Protein 4R9N (pdb70)

Sequence (241 aa):
NATVDLEQQKLEEEKFGLEEAIVVATHDSEEEEALNFLAKEAAYTLSKRIAKVKTLGISWWGKKTIRKFANEFPFIPHKDLTIIPLIGGGDLHSNQICCYDLKKKKCHSKYYLYAPALVEEDTEKTDLSKNKYISSEEVLEEGKTVDAIVGVSSPYNHSTEEIGYINSEDIEEELRRYKDVVGDINSSRFFTADGKEAKTEEINTHVIGLSLEELLKNNIPTVVALANGLQQKKEALVAALNAGLIDVIIVITDRRAEYIL

CATH classification: 3.40.50.1360

Organism: Listeria monocytogenes serovar 1/2a (strain ATCC BAA-679 / EGD-e) (NCBI:txid169963)

InterPro domains:
  IPR001387 Cro/C1-type, helix-turn-helix domain [PS50943] (20-39)
  IPR007324 Sugar-binding domain, putative [PF04198] (61-311)
  IPR037171 NagB/RpiA transferase-like [SSF100950] (59-312)
  IPR051054 Bacterial SorC Transcriptional Regulators [PTHR34294] (4-314)

B-factor: mean 31.53, std 12.02, range [13.4, 84.77]

Nearest PDB structures (foldseek):
  4r9n-assembly1_A  TM=1.003E+00  e=1.027E-46  Listeria monocytogenes EGD-e
  3efb-assembly1_D  TM=9.089E-01  e=3.881E-22  Shigella flexneri 2a str. 2457T
  2gnp-assembly1_A  TM=9.185E-01  e=3.602E-19  Streptococcus pneumoniae TIGR4
  4oqp-assembly1_A  TM=9.066E-01  e=1.848E-18  Bacillus subtilis subsp. subtilis str. 168
  3nze-assembly3_A-2  TM=9.013E-01  e=8.944E-18  Paenarthrobacter aurescens TC1

Foldseek 3Di:
DVQVVLFVVVCVVLVFPTEAAAEDDDDLVVQLLVLLLVCLVVVVVVQLPFQEEEEFFDDSLLSNLVNHALDDNARHEYAYQFADNRGSQVSSVSNCRSPYHYAHQPDHFFDLPLVLVVSCPDVSNVVRQVSNLAGLYEKEKAAPDDDPVCVVVPDDPVNVVQLVVQQWGIDISQFTDHLQQAGTPDSRNSGGRGDHLVSLLPNNAYEYEYTDLSCLSRVLSNSNNNSHRYYRYYVVSVNND

Radius of gyration: 17.08 Å; Cα contacts (8 Å, |Δi|>4): 503; chains: 1; bounding box: 30×39×50 Å

Solvent-accessible surface area: 11674 Å² total

Secondary structure (DSSP, 8-state):
-HHHHHHHHHHHHHT-SEEEEE-----HHHHHHHHHHHHHHHHHHHHTT-SEEEE--SHHHHHHHHH------TT-EEEESB----SHHHHHHHHHH---EE----S-SB------HHHHHSHHHHHHHHHHHT---EEE-B-SSSS---TTSSS-HHHHHHHHHTTEEEEETTEEEETTSPBPSSHHHHTB-B--HHHHHTSS--EEE---GGGHHHHHHHHHTT--SEEEEE---TTT-

Structure (mmCIF, N/CA/C/O backbone):
data_4R9N
#
_entry.id   4R9N
#
_cell.length_a   52.818
_cell.length_b   52.818
_cell.length_c   172.283
_cell.angle_alpha   90.000
_cell.angle_beta   90.000
_cell.angle_gamma   90.000
#
_symmetry.space_group_name_H-M   'P 43 21 2'
#
loop_
_entity.id
_entity.type
_entity.pdbx_description
1 polymer 'Lmo0547 protein'
2 water water
#
loop_
_atom_site.group_PDB
_atom_site.id
_atom_site.type_symbol
_atom_site.label_atom_id
_atom_site.label_alt_id
_atom_site.label_comp_id
_atom_site.label_asym_id
_atom_site.label_entity_id
_atom_site.label_seq_id
_atom_site.pdbx_PDB_ins_code
_atom_site.Cartn_x
_atom_site.Cartn_y
_atom_site.Cartn_z
_atom_site.occupancy
_atom_site.B_iso_or_equiv
_atom_site.auth_seq_id
_atom_site.auth_comp_id
_atom_site.auth_asym_id
_atom_site.auth_atom_id
_atom_site.pdbx_PDB_model_num
ATOM 1 N N . ASN A 1 2 ? -3.466 37.658 36.045 1.00 59.66 59 ASN A N 1
ATOM 2 C CA . ASN A 1 2 ? -2.250 37.521 35.190 1.00 59.44 59 ASN A CA 1
ATOM 3 C C . ASN A 1 2 ? -2.358 38.457 34.023 1.00 60.31 59 ASN A C 1
ATOM 4 O O . ASN A 1 2 ? -3.407 38.494 33.368 1.00 59.33 59 ASN A O 1
ATOM 9 N N . ALA A 1 3 ? -1.275 39.165 33.715 1.00 57.54 60 ALA A N 1
ATOM 10 C CA . ALA A 1 3 ? -1.140 39.724 32.384 1.00 58.33 60 ALA A CA 1
ATOM 11 C C . ALA A 1 3 ? -1.295 38.562 31.385 1.00 53.71 60 ALA A C 1
ATOM 12 O O . ALA A 1 3 ? -1.970 38.721 30.391 1.00 52.64 60 ALA A O 1
ATOM 14 N N . THR A 1 4 ? -0.731 37.388 31.668 1.00 49.63 61 THR A N 1
ATOM 15 C CA . THR A 1 4 ? -0.844 36.237 30.740 1.00 49.36 61 THR A CA 1
ATOM 16 C C . THR A 1 4 ? -2.270 35.758 30.442 1.00 43.64 61 THR A C 1
ATOM 17 O O . THR A 1 4 ? -2.648 35.534 29.275 1.00 38.16 61 THR A O 1
ATOM 21 N N . VAL A 1 5 ? -3.036 35.543 31.493 1.00 39.26 62 VAL A N 1
ATOM 22 C CA . VAL A 1 5 ? -4.424 35.155 31.342 1.00 42.80 62 VAL A CA 1
ATOM 23 C C . VAL A 1 5 ? -5.168 36.289 30.651 1.00 44.16 62 VAL A C 1
ATOM 24 O O . VAL A 1 5 ? -6.050 36.046 29.833 1.00 42.61 62 VAL A O 1
ATOM 28 N N . ASP A 1 6 ? -4.783 37.523 30.974 1.00 44.61 63 ASP A N 1
ATOM 29 C CA . ASP A 1 6 ? -5.331 38.696 30.324 1.00 46.07 63 ASP A CA 1
ATOM 30 C C . ASP A 1 6 ? -5.123 38.609 28.849 1.00 40.45 63 ASP A C 1
ATOM 31 O O . ASP A 1 6 ? -6.068 38.868 28.120 1.00 37.70 63 ASP A O 1
ATOM 36 N N . LEU A 1 7 ? -3.883 38.352 28.404 1.00 34.14 64 LEU A N 1
ATOM 37 C CA . LEU A 1 7 ? -3.634 38.286 26.976 1.00 34.17 64 LEU A CA 1
ATOM 38 C C . LEU A 1 7 ? -4.404 37.137 26.323 1.00 29.27 64 LEU A C 1
ATOM 39 O O . LEU A 1 7 ? -4.882 37.302 25.199 1.00 30.99 64 LEU A O 1
ATOM 44 N N . GLU A 1 8 ? -4.484 35.992 26.992 1.00 27.90 65 GLU A N 1
ATOM 45 C CA . GLU A 1 8 ? -5.183 34.820 26.449 1.00 27.58 65 GLU A CA 1
ATOM 46 C C . GLU A 1 8 ? -6.664 35.139 26.180 1.00 26.75 65 GLU A C 1
ATOM 47 O O . GLU A 1 8 ? -7.148 34.939 25.091 1.00 25.02 65 GLU A O 1
ATOM 53 N N . GLN A 1 9 ? -7.348 35.692 27.165 1.00 29.47 66 GLN A N 1
ATOM 54 C CA A GLN A 1 9 ? -8.730 36.198 27.026 0.50 30.34 66 GLN A CA 1
ATOM 55 C CA B GLN A 1 9 ? -8.737 36.059 26.945 0.50 31.20 66 GLN A CA 1
ATOM 56 C C . GLN A 1 9 ? -8.904 37.120 25.878 1.00 30.33 66 GLN A C 1
ATOM 57 O O . GLN A 1 9 ? -9.834 37.032 25.102 1.00 31.45 66 GLN A O 1
ATOM 68 N N . LYS A 1 10 ? -8.007 38.090 25.793 1.00 30.99 67 LYS A N 1
ATOM 69 C CA . LYS A 1 10 ? -8.102 39.091 24.752 1.00 32.47 67 LYS A CA 1
ATOM 70 C C . LYS A 1 10 ? -7.986 38.469 23.379 1.00 29.34 67 LYS A C 1
ATOM 71 O O . LYS A 1 10 ? -8.701 38.820 22.492 1.00 28.16 67 LYS A O 1
ATOM 77 N N . LEU A 1 11 ? -7.053 37.542 23.218 1.00 27.34 68 LEU A N 1
ATOM 78 C CA . LEU A 1 11 ? -6.871 36.838 21.951 1.00 25.64 68 LEU A CA 1
ATOM 79 C C . LEU A 1 11 ? -8.068 35.958 21.590 1.00 24.93 68 LEU A C 1
ATOM 80 O O . LEU A 1 11 ? -8.466 35.888 20.426 1.00 26.90 68 LEU A O 1
ATOM 85 N N . GLU A 1 12 ? -8.648 35.298 22.577 1.00 25.04 69 GLU A N 1
ATOM 86 C CA . GLU A 1 12 ? -9.793 34.446 22.321 1.00 26.82 69 GLU A CA 1
ATOM 87 C C . GLU A 1 12 ? -10.982 35.265 21.820 1.00 28.85 69 GLU A C 1
ATOM 88 O O . GLU A 1 12 ? -11.663 34.868 20.854 1.00 30.91 69 GLU A O 1
ATOM 94 N N . GLU A 1 13 ? -11.185 36.423 22.428 1.00 31.82 70 GLU A N 1
ATOM 95 C CA A GLU A 1 13 ? -12.274 37.326 22.066 0.60 32.99 70 GLU A CA 1
ATOM 96 C CA B GLU A 1 13 ? -12.312 37.245 22.021 0.40 32.62 70 GLU A CA 1
ATOM 97 C C . GLU A 1 13 ? -12.023 37.922 20.685 1.00 32.61 70 GLU A C 1
ATOM 98 O O . GLU A 1 13 ? -12.901 37.979 19.846 1.00 33.71 70 GLU A O 1
ATOM 109 N N . LYS A 1 14 ? -10.800 38.400 20.452 1.00 30.71 71 LYS A N 1
ATOM 110 C CA . LYS A 1 14 ? -10.490 38.993 19.185 1.00 30.78 71 LYS A CA 1
ATOM 111 C C . LYS A 1 14 ? -10.724 38.025 18.019 1.00 31.12 71 LYS A C 1
ATOM 112 O O . LYS A 1 14 ? -11.427 38.342 17.050 1.00 30.67 71 LYS A O 1
ATOM 118 N N . PHE A 1 15 ? -10.111 36.857 18.091 1.00 29.35 72 PHE A N 1
ATOM 119 C CA . PHE A 1 15 ? -10.123 35.943 16.944 1.00 30.84 72 PHE A CA 1
ATOM 120 C C . PHE A 1 15 ? -11.188 34.857 17.018 1.00 32.80 72 PHE A C 1
ATOM 121 O O . PHE A 1 15 ? -11.304 34.071 16.104 1.00 35.13 72 PHE A O 1
ATOM 129 N N . GLY A 1 16 ? -11.961 34.790 18.088 1.00 34.12 73 GLY A N 1
ATOM 130 C CA . GLY A 1 16 ? -12.936 33.705 18.229 1.00 35.58 73 GLY A CA 1
ATOM 131 C C . GLY A 1 16 ? -12.272 32.335 18.391 1.00 39.13 73 GLY A C 1
ATOM 132 O O . GLY A 1 16 ? -12.749 31.344 17.817 1.00 41.06 73 GLY A O 1
ATOM 133 N N . LEU A 1 17 ? -11.168 32.258 19.154 1.00 32.79 74 LEU A N 1
ATOM 134 C CA . LEU A 1 17 ? -10.539 30.981 19.441 1.00 29.08 74 LEU A CA 1
ATOM 135 C C . LEU A 1 17 ? -11.194 30.160 20.536 1.00 29.29 74 LEU A C 1
ATOM 136 O O . LEU A 1 17 ? -11.768 30.662 21.505 1.00 27.55 74 LEU A O 1
ATOM 141 N N . GLU A 1 18 ? -11.025 28.859 20.421 1.00 27.20 75 GLU A N 1
ATOM 142 C CA . GLU A 1 18 ? -11.335 27.940 21.500 1.00 28.82 75 GLU A CA 1
ATOM 143 C C . GLU A 1 18 ? -10.379 28.190 22.687 1.00 27.92 75 GLU A C 1
ATOM 144 O O . GLU A 1 18 ? -10.801 28.231 23.886 1.00 27.45 75 GLU A O 1
ATOM 150 N N . GLU A 1 19 ? -9.100 28.357 22.396 1.00 25.17 76 GLU A N 1
ATOM 151 C CA . GLU A 1 19 ? -8.112 28.609 23.421 1.00 24.72 76 GLU A CA 1
ATOM 152 C C . GLU A 1 19 ? -6.864 29.290 22.900 1.00 23.92 76 GLU A C 1
ATOM 153 O O . GLU A 1 19 ? -6.406 29.015 21.788 1.00 23.30 76 GLU A O 1
ATOM 159 N N . ALA A 1 20 ? -6.287 30.159 23.707 1.00 22.43 77 ALA A N 1
ATOM 160 C CA . ALA A 1 20 ? -4.982 30.751 23.435 1.00 23.22 77 ALA A CA 1
ATOM 161 C C . ALA A 1 20 ? -4.058 30.436 24.596 1.00 25.24 77 ALA A C 1
ATOM 162 O O . ALA A 1 20 ? -4.426 30.656 25.761 1.00 29.20 77 ALA A O 1
ATOM 164 N N . ILE A 1 21 ? -2.899 29.853 24.301 1.00 21.80 78 ILE A N 1
ATOM 165 C CA . ILE A 1 21 ? -1.903 29.592 25.298 1.00 25.19 78 ILE A CA 1
ATOM 166 C C . ILE A 1 21 ? -0.725 30.549 25.089 1.00 26.05 78 ILE A C 1
ATOM 167 O O . ILE A 1 21 ? -0.111 30.556 23.998 1.00 24.81 78 ILE A O 1
ATOM 172 N N . VAL A 1 22 ? -0.511 31.448 26.033 1.00 25.95 79 VAL A N 1
ATOM 173 C CA . VAL A 1 22 ? 0.462 32.492 25.845 1.00 27.21 79 VAL A CA 1
ATOM 174 C C . VAL A 1 22 ? 1.583 32.229 26.804 1.00 30.15 79 VAL A C 1
ATOM 175 O O . VAL A 1 22 ? 1.369 32.085 28.017 1.00 30.80 79 VAL A O 1
ATOM 179 N N . VAL A 1 23 ? 2.791 32.280 26.275 1.00 28.98 80 VAL A N 1
ATOM 180 C CA . VAL A 1 23 ? 3.973 31.874 26.999 1.00 30.76 80 VAL A CA 1
ATOM 181 C C . VAL A 1 23 ? 4.754 33.119 27.367 1.00 32.77 80 VAL A C 1
ATOM 182 O O . VAL A 1 23 ? 5.033 33.926 26.512 1.00 30.71 80 VAL A O 1
ATOM 186 N N . ALA A 1 24 ? 5.101 33.274 28.638 1.00 33.93 81 ALA A N 1
ATOM 187 C CA . ALA A 1 24 ? 5.796 34.457 29.105 1.00 39.91 81 ALA A CA 1
ATOM 188 C C . ALA A 1 24 ? 7.263 34.345 28.811 1.00 41.42 81 ALA A C 1
ATOM 189 O O . ALA A 1 24 ? 7.903 33.429 29.259 1.00 44.46 81 ALA A O 1
ATOM 191 N N . THR A 1 25 ? 7.788 35.280 28.040 1.00 42.26 82 THR A N 1
ATOM 192 C CA . THR A 1 25 ? 9.193 35.307 27.747 1.00 43.46 82 THR A CA 1
ATOM 193 C C . THR A 1 25 ? 9.790 36.316 28.715 1.00 49.91 82 THR A C 1
ATOM 194 O O . THR A 1 25 ? 9.223 37.395 28.945 1.00 51.44 82 THR A O 1
ATOM 198 N N . HIS A 1 26 ? 10.905 35.979 29.328 1.00 50.55 83 HIS A N 1
ATOM 199 C CA . HIS A 1 26 ? 11.500 36.946 30.225 1.00 53.97 83 HIS A CA 1
ATOM 200 C C . HIS A 1 26 ? 12.366 37.799 29.303 1.00 51.34 83 HIS A C 1
ATOM 201 O O . HIS A 1 26 ? 11.890 38.793 28.734 1.00 54.68 83 HIS A O 1
ATOM 208 N N . ASP A 1 27 ? 13.599 37.396 29.081 1.00 48.64 84 ASP A N 1
ATOM 209 C CA . ASP A 1 27 ? 14.540 38.270 28.381 1.00 48.32 84 ASP A CA 1
ATOM 210 C C . ASP A 1 27 ? 15.189 37.320 27.431 1.00 43.37 84 ASP A C 1
ATOM 211 O O . ASP A 1 27 ? 16.295 36.870 27.674 1.00 47.60 84 ASP A O 1
ATOM 224 N N . SER A 1 29 ? 15.899 36.186 23.180 1.00 40.06 86 SER A N 1
ATOM 225 C CA . SER A 1 29 ? 15.894 36.464 21.746 1.00 42.55 86 SER A CA 1
ATOM 226 C C . SER A 1 29 ? 14.749 35.713 21.041 1.00 43.91 86 SER A C 1
ATOM 227 O O . SER A 1 29 ? 14.106 34.834 21.627 1.00 38.57 86 SER A O 1
ATOM 230 N N . GLU A 1 30 ? 14.493 36.032 19.782 1.00 46.35 87 GLU A N 1
ATOM 231 C CA . GLU A 1 30 ? 13.458 35.303 19.055 1.00 50.06 87 GLU A CA 1
ATOM 232 C C . GLU A 1 30 ? 13.751 33.790 19.069 1.00 48.65 87 GLU A C 1
ATOM 233 O O . GLU A 1 30 ? 12.839 33.001 19.281 1.00 43.13 87 GLU A O 1
ATOM 239 N N . GLU A 1 31 ? 15.018 33.419 18.857 1.00 49.40 88 GLU A N 1
ATOM 240 C CA A GLU A 1 31 ? 15.478 32.023 18.799 0.60 49.16 88 GLU A CA 1
ATOM 241 C CA B GLU A 1 31 ? 15.388 32.000 18.778 0.40 47.69 88 GLU A CA 1
ATOM 242 C C . GLU A 1 31 ? 15.329 31.337 20.156 1.00 44.98 88 GLU A C 1
ATOM 243 O O . GLU A 1 31 ? 14.934 30.181 20.270 1.00 40.39 88 GLU A O 1
ATOM 254 N N . GLU A 1 32 ? 15.688 32.044 21.209 1.00 39.54 89 GLU A N 1
ATOM 255 C CA . GLU A 1 32 ? 15.537 31.462 22.571 1.00 37.79 89 GLU A CA 1
ATOM 256 C C . GLU A 1 32 ? 14.010 31.299 22.968 1.00 32.81 89 GLU A C 1
ATOM 257 O O . GLU A 1 32 ? 13.594 30.317 23.614 1.00 29.68 89 GLU A O 1
ATOM 263 N N . ALA A 1 33 ? 13.217 32.275 22.567 1.00 31.28 90 ALA A N 1
ATOM 264 C CA . ALA A 1 33 ? 11.774 32.226 22.762 1.00 31.09 90 ALA A CA 1
ATOM 265 C C . ALA A 1 33 ? 11.156 31.017 22.016 1.00 31.19 90 ALA A C 1
ATOM 266 O O . ALA A 1 33 ? 10.280 30.327 22.551 1.00 26.16 90 ALA A O 1
ATOM 268 N N . LEU A 1 34 ? 11.604 30.770 20.778 1.00 28.83 91 LEU A N 1
ATOM 269 C CA . LEU A 1 34 ? 11.107 29.610 20.010 1.00 28.26 91 LEU A CA 1
ATOM 270 C C . LEU A 1 34 ? 11.333 28.294 20.720 1.00 25.76 91 LEU A C 1
ATOM 271 O O . LEU A 1 34 ? 10.397 27.467 20.741 1.00 25.16 91 LEU A O 1
ATOM 276 N N . ASN A 1 35 ? 12.517 28.063 21.297 1.00 25.15 92 ASN A N 1
ATOM 277 C CA . ASN A 1 35 ? 12.756 26.839 22.062 1.00 26.65 92 ASN A CA 1
ATOM 278 C C . ASN A 1 35 ? 11.873 26.698 23.332 1.00 26.50 92 ASN A C 1
ATOM 279 O O . ASN A 1 35 ? 11.384 25.625 23.654 1.00 24.88 92 ASN A O 1
ATOM 284 N N . PHE A 1 36 ? 11.687 27.813 24.026 1.00 25.74 93 PHE A N 1
ATOM 285 C CA . PHE A 1 36 ? 10.868 27.852 25.186 1.00 24.73 93 PHE A CA 1
ATOM 286 C C . PHE A 1 36 ? 9.393 27.614 24.794 1.00 21.11 93 PHE A C 1
ATOM 287 O O . PHE A 1 36 ? 8.696 26.833 25.470 1.00 20.82 93 PHE A O 1
ATOM 295 N N . LEU A 1 37 ? 8.944 28.249 23.711 1.00 20.92 94 LEU A N 1
ATOM 296 C CA . LEU A 1 37 ? 7.572 28.014 23.161 1.00 21.34 94 LEU A CA 1
ATOM 297 C C . LEU A 1 37 ? 7.370 26.546 22.850 1.00 20.39 94 LEU A C 1
ATOM 298 O O . LEU A 1 37 ? 6.341 25.977 23.224 1.00 18.33 94 LEU A O 1
ATOM 303 N N . ALA A 1 38 ? 8.364 25.910 22.232 1.00 18.10 95 ALA A N 1
ATOM 304 C CA . ALA A 1 38 ? 8.263 24.473 21.954 1.00 19.08 95 ALA A CA 1
ATOM 305 C C . ALA A 1 38 ? 8.121 23.619 23.193 1.00 18.35 95 ALA A C 1
ATOM 306 O O . ALA A 1 38 ? 7.310 22.654 23.224 1.00 17.21 95 ALA A O 1
ATOM 308 N N . LYS A 1 39 ? 8.917 23.914 24.172 1.00 19.09 96 LYS A N 1
ATOM 309 C CA . LYS A 1 39 ? 8.917 23.190 25.415 1.00 20.14 96 LYS A CA 1
ATOM 310 C C . LYS A 1 39 ? 7.589 23.315 26.141 1.00 20.37 96 LYS A C 1
ATOM 311 O O . LYS A 1 39 ? 6.984 22.314 26.628 1.00 17.11 96 LYS A O 1
ATOM 317 N N . GLU A 1 40 ? 7.082 24.539 26.175 1.00 19.65 97 GLU A N 1
ATOM 318 C CA . GLU A 1 40 ? 5.790 24.762 26.856 1.00 20.37 97 GLU A CA 1
ATOM 319 C C . GLU A 1 40 ? 4.606 24.250 26.068 1.00 19.76 97 GLU A C 1
ATOM 320 O O . GLU A 1 40 ? 3.621 23.751 26.701 1.00 18.09 97 GLU A O 1
ATOM 326 N N . ALA A 1 41 ? 4.714 24.278 24.734 1.00 16.58 98 ALA A N 1
ATOM 327 C CA . ALA A 1 41 ? 3.710 23.680 23.904 1.00 17.22 98 ALA A CA 1
ATOM 328 C C . ALA A 1 41 ? 3.651 22.201 24.110 1.00 16.61 98 ALA A C 1
ATOM 329 O O . ALA A 1 41 ? 2.539 21.646 24.194 1.00 16.60 98 ALA A O 1
ATOM 331 N N . ALA A 1 42 ? 4.812 21.554 24.191 1.00 15.29 99 ALA A N 1
ATOM 332 C CA . ALA A 1 42 ? 4.809 20.133 24.411 1.00 16.63 99 ALA A CA 1
ATOM 333 C C . ALA A 1 42 ? 4.112 19.791 25.738 1.00 17.15 99 ALA A C 1
ATOM 334 O O . ALA A 1 42 ? 3.321 18.835 25.818 1.00 18.33 99 ALA A O 1
ATOM 336 N N . TYR A 1 43 ? 4.420 20.549 26.762 1.00 17.35 100 TYR A N 1
ATOM 337 C CA . TYR A 1 43 ? 3.885 20.291 28.098 1.00 18.61 100 TYR A CA 1
ATOM 338 C C . TYR A 1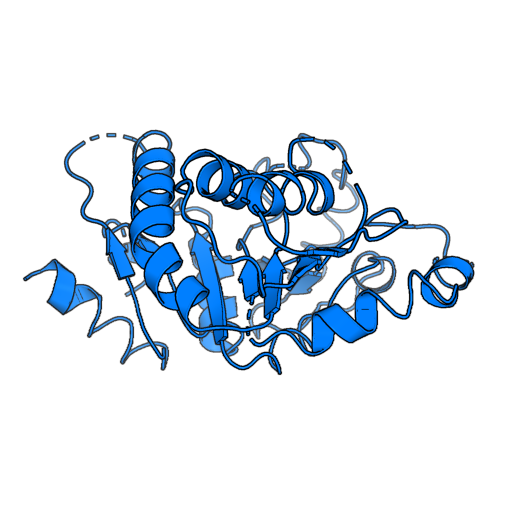 43 ? 2.389 20.455 28.101 1.00 18.85 100 TYR A C 1
ATOM 339 O O . TYR A 1 43 ? 1.662 19.533 28.510 1.00 20.29 100 TYR A O 1
ATOM 348 N N . THR A 1 44 ? 1.898 21.579 27.611 1.00 18.95 101 THR A N 1
ATOM 349 C CA . THR A 1 44 ? 0.498 21.839 27.647 1.00 20.75 101 THR A CA 1
ATOM 350 C C . THR A 1 44 ? -0.314 21.012 26.682 1.00 19.16 101 THR A C 1
ATOM 351 O O . THR A 1 44 ? -1.394 20.476 27.052 1.00 19.83 101 THR A O 1
ATOM 355 N N . LEU A 1 45 ? 0.197 20.838 25.458 1.00 17.78 102 LEU A N 1
ATOM 356 C CA . LEU A 1 45 ? -0.536 20.073 24.479 1.00 18.64 102 LEU A CA 1
ATOM 357 C C . LEU A 1 45 ? -0.549 18.567 24.725 1.00 19.07 102 LEU A C 1
ATOM 358 O O . LEU A 1 45 ? -1.521 17.923 24.320 1.00 17.39 102 LEU A O 1
ATOM 363 N N . SER A 1 46 ? 0.437 18.037 25.457 1.00 18.59 103 SER A N 1
ATOM 364 C CA . SER A 1 46 ? 0.437 16.600 25.809 1.00 19.00 103 SER A CA 1
ATOM 365 C C . SER A 1 46 ? -0.849 16.280 26.553 1.00 21.01 103 SER A C 1
ATOM 366 O O . SER A 1 46 ? -1.457 15.221 26.358 1.00 20.65 103 SER A O 1
ATOM 369 N N . LYS A 1 47 ? -1.336 17.229 27.331 1.00 20.39 104 LYS A N 1
ATOM 370 C CA . LYS A 1 47 ? -2.585 17.026 28.092 1.00 23.36 104 LYS A CA 1
ATOM 371 C C . LYS A 1 47 ? -3.875 16.916 27.238 1.00 24.39 104 LYS A C 1
ATOM 372 O O . LYS A 1 47 ? -4.753 16.139 27.524 1.00 25.47 104 LYS A O 1
ATOM 378 N N . ARG A 1 48 ? -3.941 17.684 26.171 1.00 21.14 105 ARG A N 1
ATOM 379 C CA . ARG A 1 48 ? -5.002 17.641 25.225 1.00 23.43 105 ARG A CA 1
ATOM 380 C C . ARG A 1 48 ? -4.906 16.372 24.382 1.00 21.63 105 ARG A C 1
ATOM 381 O O . ARG A 1 48 ? -5.937 15.663 24.095 1.00 20.26 105 ARG A O 1
ATOM 389 N N . ILE A 1 49 ? -3.687 16.084 23.940 1.00 17.76 106 ILE A N 1
ATOM 390 C CA . ILE A 1 49 ? -3.468 14.907 23.072 1.00 18.34 106 ILE A CA 1
ATOM 391 C C . ILE A 1 49 ? -3.854 13.620 23.797 1.00 19.33 106 ILE A C 1
ATOM 392 O O . ILE A 1 49 ? -4.320 12.644 23.130 1.00 20.62 106 ILE A O 1
ATOM 397 N N . ALA A 1 50 ? -3.632 13.588 25.124 1.00 18.94 107 ALA A N 1
ATOM 398 C CA . ALA A 1 50 ? -4.054 12.409 25.950 1.00 21.12 107 ALA A CA 1
ATOM 399 C C . ALA A 1 50 ? -5.489 12.046 25.744 1.00 21.24 107 ALA A C 1
ATOM 400 O O . ALA A 1 50 ? -5.855 10.884 25.903 1.00 23.52 107 ALA A O 1
ATOM 402 N N . LYS A 1 51 ? -6.301 13.026 25.444 1.00 21.41 108 LYS A N 1
ATOM 403 C CA . LYS A 1 51 ? -7.735 12.835 25.266 1.00 24.27 108 LYS A CA 1
ATOM 404 C C . LYS A 1 51 ? -8.226 12.428 23.872 1.00 24.78 108 LYS A C 1
ATOM 405 O O . LYS A 1 51 ? -9.436 12.142 23.717 1.00 25.07 108 LYS A O 1
ATOM 411 N N . VAL A 1 52 ? -7.390 12.468 22.828 1.00 20.09 109 VAL A N 1
ATOM 412 C CA . VAL A 1 52 ? -7.929 12.250 21.452 1.00 19.39 109 VAL A CA 1
ATOM 413 C C . VAL A 1 52 ? -7.517 10.868 20.971 1.00 20.04 109 VAL A C 1
ATOM 414 O O . VAL A 1 52 ? -6.640 10.264 21.559 1.00 18.32 109 VAL A O 1
ATOM 418 N N . LYS A 1 53 ? -8.185 10.386 19.936 1.00 21.21 110 LYS A N 1
ATOM 419 C CA . LYS A 1 53 ? -7.923 9.056 19.355 1.00 23.82 110 LYS A CA 1
ATOM 420 C C . LYS A 1 53 ? -6.960 9.145 18.169 1.00 20.99 110 LYS A C 1
ATOM 421 O O . LYS A 1 53 ? -6.259 8.163 17.865 1.00 20.43 110 LYS A O 1
ATOM 427 N N . THR A 1 54 ? -6.992 10.295 17.484 1.00 19.71 111 THR A N 1
ATOM 428 C CA . THR A 1 54 ? -6.247 10.503 16.278 1.00 20.16 111 THR A CA 1
ATOM 429 C C . THR A 1 54 ? -5.670 11.937 16.239 1.00 18.23 111 THR A C 1
ATOM 430 O O . THR A 1 54 ? -6.363 12.946 16.603 1.00 19.76 111 THR A O 1
ATOM 434 N N . LEU A 1 55 ? -4.432 12.034 15.782 1.00 16.70 112 LEU A N 1
ATOM 435 C CA . LEU A 1 55 ? -3.683 13.299 15.815 1.00 14.97 112 LEU A CA 1
ATOM 436 C C . LEU A 1 55 ? -2.954 13.452 14.441 1.00 16.47 112 LEU A C 1
ATOM 437 O O . LEU A 1 55 ? -2.217 12.551 14.042 1.00 15.72 112 LEU A O 1
ATOM 442 N N . GLY A 1 56 ? -3.230 14.540 13.749 1.00 16.07 113 GLY A N 1
ATOM 443 C CA . GLY A 1 56 ? -2.556 14.892 12.486 1.00 14.86 113 GLY A CA 1
ATOM 444 C C . GLY A 1 56 ? -1.430 15.895 12.780 1.00 15.26 113 GLY A C 1
ATOM 445 O O . GLY A 1 56 ? -1.583 16.805 13.622 1.00 13.94 113 GLY A O 1
ATOM 446 N N . ILE A 1 57 ? -0.297 15.704 12.133 1.00 13.98 114 ILE A N 1
ATOM 447 C CA . ILE A 1 57 ? 0.877 16.528 12.305 1.00 15.09 114 ILE A CA 1
ATOM 448 C C . ILE A 1 57 ? 1.325 17.037 10.933 1.00 14.91 114 ILE A C 1
ATOM 449 O O . ILE A 1 57 ? 1.378 16.281 9.955 1.00 13.40 114 ILE A O 1
ATOM 454 N N . SER A 1 58 ? 1.678 18.313 10.885 1.00 14.94 115 SER A N 1
ATOM 455 C CA . SER A 1 58 ? 2.299 18.877 9.711 1.00 16.07 115 SER A CA 1
ATOM 456 C C . SER A 1 58 ? 3.820 18.718 9.735 1.00 17.65 115 SER A C 1
ATOM 457 O O . SER A 1 58 ? 4.340 17.682 10.147 1.00 20.71 115 SER A O 1
ATOM 460 N N . TRP A 1 59 ? 4.551 19.729 9.276 1.00 18.01 116 TRP A N 1
ATOM 461 C CA A TRP A 1 59 ? 5.986 19.672 9.183 0.50 18.64 116 TRP A CA 1
ATOM 462 C CA B TRP A 1 59 ? 5.997 19.682 9.250 0.50 18.81 116 TRP A CA 1
ATOM 463 C C . TRP A 1 59 ? 6.646 20.990 9.617 1.00 20.01 116 TRP A C 1
ATOM 464 O O . TRP A 1 59 ? 5.972 21.990 9.901 1.00 18.61 116 TRP A O 1
ATOM 485 N N . GLY A 1 60 ? 7.959 21.003 9.628 1.00 19.20 117 GLY A N 1
ATOM 486 C CA . GLY A 1 60 ? 8.693 22.262 9.794 1.00 20.10 117 GLY A CA 1
ATOM 487 C C . GLY A 1 60 ? 9.503 22.392 11.038 1.00 20.67 117 GLY A C 1
ATOM 488 O O . GLY A 1 60 ? 9.444 21.573 11.915 1.00 20.36 117 GLY A O 1
ATOM 489 N N . LYS A 1 61 ? 10.282 23.472 11.113 1.00 22.04 118 LYS A N 1
ATOM 490 C CA A LYS A 1 61 ? 11.174 23.642 12.223 0.60 22.40 118 LYS A CA 1
ATOM 491 C CA B LYS A 1 61 ? 11.172 23.697 12.201 0.40 22.04 118 LYS A CA 1
ATOM 492 C C . LYS A 1 61 ? 10.472 23.759 13.554 1.00 20.53 118 LYS A C 1
ATOM 493 O O . LYS A 1 61 ? 10.965 23.222 14.533 1.00 21.22 118 LYS A O 1
ATOM 504 N N . THR A 1 62 ? 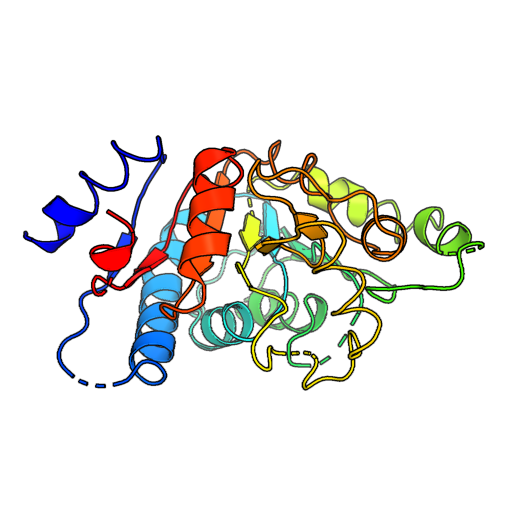9.367 24.497 13.621 1.00 19.16 119 THR A N 1
ATOM 505 C CA . THR A 1 62 ? 8.691 24.683 14.874 1.00 19.74 119 THR A CA 1
ATOM 506 C C . THR A 1 62 ? 8.063 23.363 15.423 1.00 17.56 119 THR A C 1
ATOM 507 O O . THR A 1 62 ? 8.197 22.979 16.604 1.00 17.50 119 THR A O 1
ATOM 511 N N . ILE A 1 63 ? 7.407 22.653 14.555 1.00 17.34 120 ILE A N 1
ATOM 512 C CA . ILE A 1 63 ? 6.881 21.326 14.923 1.00 18.23 120 ILE A CA 1
ATOM 513 C C . ILE A 1 63 ? 8.014 20.318 15.270 1.00 16.04 120 ILE A C 1
ATOM 514 O O . ILE A 1 63 ? 7.834 19.498 16.152 1.00 16.72 120 ILE A O 1
ATOM 519 N N . ARG A 1 64 ? 9.137 20.373 14.548 1.00 17.41 121 ARG A N 1
ATOM 520 C CA . ARG A 1 64 ? 10.296 19.530 14.900 1.00 18.50 121 ARG A CA 1
ATOM 521 C C . ARG A 1 64 ? 10.751 19.789 16.364 1.00 18.54 121 ARG A C 1
ATOM 522 O O . ARG A 1 64 ? 10.951 18.865 17.151 1.00 17.54 121 ARG A O 1
ATOM 530 N N . LYS A 1 65 ? 10.873 21.066 16.739 1.00 19.99 122 LYS A N 1
ATOM 531 C CA . LYS A 1 65 ? 11.187 21.414 18.101 1.00 20.22 122 LYS A CA 1
ATOM 532 C C . LYS A 1 65 ? 10.148 20.893 19.120 1.00 17.55 122 LYS A C 1
ATOM 533 O O . LYS A 1 65 ? 10.485 20.348 20.174 1.00 17.14 122 LYS A O 1
ATOM 539 N N . PHE A 1 66 ? 8.884 21.103 18.817 1.00 16.19 123 PHE A N 1
ATOM 540 C CA . PHE A 1 66 ? 7.778 20.548 19.624 1.00 16.81 123 PHE A CA 1
ATOM 541 C C . PHE A 1 66 ? 7.974 19.077 19.840 1.00 15.68 123 PHE A C 1
ATOM 542 O O . PHE A 1 66 ? 7.881 18.560 20.954 1.00 16.39 123 PHE A O 1
ATOM 550 N N . ALA A 1 67 ? 8.203 18.368 18.757 1.00 14.89 124 ALA A N 1
ATOM 551 C CA . ALA A 1 67 ? 8.410 16.910 18.872 1.00 15.93 124 ALA A CA 1
ATOM 552 C C . ALA A 1 67 ? 9.635 16.514 19.697 1.00 17.38 124 ALA A C 1
ATOM 553 O O . ALA A 1 67 ? 9.594 15.572 20.443 1.00 19.25 124 ALA A O 1
ATOM 555 N N . ASN A 1 68 ? 10.724 17.262 19.609 1.00 18.54 125 ASN A N 1
ATOM 556 C CA . ASN A 1 68 ? 11.901 16.958 20.356 1.00 21.79 125 ASN A CA 1
ATOM 557 C C . ASN A 1 68 ? 11.601 17.140 21.841 1.00 21.66 125 ASN A C 1
ATOM 558 O O . ASN A 1 68 ? 12.168 16.399 22.670 1.00 20.53 125 ASN A O 1
ATOM 563 N N . GLU A 1 69 ? 10.769 18.155 22.160 1.00 19.53 126 GLU A N 1
ATOM 564 C CA . GLU A 1 69 ? 10.468 18.470 23.564 1.00 19.77 126 GLU A CA 1
ATOM 565 C C . GLU A 1 69 ? 9.370 17.578 24.160 1.00 19.15 126 GLU A C 1
ATOM 566 O O . GLU A 1 69 ? 9.110 17.597 25.381 1.00 19.47 126 GLU A O 1
ATOM 572 N N . PHE A 1 70 ? 8.683 16.828 23.319 1.00 17.97 127 PHE A N 1
ATOM 573 C CA . PHE A 1 70 ? 7.533 16.058 23.731 1.00 17.35 127 PHE A CA 1
ATOM 574 C C . PHE A 1 70 ? 7.895 14.975 24.749 1.00 20.23 127 PHE A C 1
ATOM 575 O O . PHE A 1 70 ? 8.976 14.336 24.651 1.00 20.66 127 PHE A O 1
ATOM 583 N N . PRO A 1 71 ? 7.029 14.769 25.753 1.00 22.51 128 PRO A N 1
ATOM 584 C CA . PRO A 1 71 ? 7.377 13.840 26.832 1.00 24.48 128 PRO A CA 1
ATOM 585 C C . PRO A 1 71 ? 7.184 12.382 26.439 1.00 25.95 128 PRO A C 1
ATOM 586 O O . PRO A 1 71 ? 6.596 12.062 25.375 1.00 24.87 128 PRO A O 1
ATOM 590 N N . PHE A 1 72 ? 7.690 11.473 27.281 1.00 23.36 129 PHE A N 1
ATOM 591 C CA . PHE A 1 72 ? 7.567 10.043 26.997 1.00 26.87 129 PHE A CA 1
ATOM 592 C C . PHE A 1 72 ? 6.414 9.393 27.730 1.00 31.52 129 PHE A C 1
ATOM 593 O O . PHE A 1 72 ? 6.583 8.457 28.473 1.00 41.04 129 PHE A O 1
ATOM 601 N N . ILE A 1 73 ? 5.225 9.857 27.499 1.00 30.60 130 ILE A N 1
ATOM 602 C CA . ILE A 1 73 ? 4.063 9.347 28.169 1.00 31.14 130 ILE A CA 1
ATOM 603 C C . ILE A 1 73 ? 3.326 8.412 27.248 1.00 29.90 130 ILE A C 1
ATOM 604 O O . ILE A 1 73 ? 2.899 8.802 26.154 1.00 29.99 130 ILE A O 1
ATOM 609 N N . PRO A 1 74 ? 3.093 7.182 27.701 1.00 30.17 131 PRO A N 1
ATOM 610 C CA . PRO A 1 74 ? 2.443 6.279 26.761 1.00 30.32 131 PRO A CA 1
ATOM 611 C C . PRO A 1 74 ? 1.000 6.690 26.456 1.00 30.11 131 PRO A C 1
ATOM 612 O O . PRO A 1 74 ? 0.293 7.221 27.343 1.00 26.20 131 PRO A O 1
ATOM 616 N N . HIS A 1 75 ? 0.582 6.472 25.208 1.00 26.98 132 HIS A N 1
ATOM 617 C CA . HIS A 1 75 ? -0.820 6.622 24.757 1.00 26.35 132 HIS A CA 1
ATOM 618 C C . HIS A 1 75 ? -1.003 5.603 23.665 1.00 29.24 132 HIS A C 1
ATOM 619 O O . HIS A 1 75 ? -1.092 5.916 22.462 1.00 24.15 132 HIS A O 1
ATOM 626 N N . LYS A 1 76 ? -0.999 4.345 24.062 1.00 28.34 133 LYS A N 1
ATOM 627 C CA . LYS A 1 76 ? -0.851 3.275 23.053 1.00 32.18 133 LYS A CA 1
ATOM 628 C C . LYS A 1 76 ? -1.988 3.176 22.028 1.00 29.69 133 LYS A C 1
ATOM 629 O O . LYS A 1 76 ? -1.755 2.731 20.887 1.00 28.97 133 LYS A O 1
ATOM 635 N N . ASP A 1 77 ? -3.189 3.649 22.370 1.00 27.93 134 ASP A N 1
ATOM 636 C CA . ASP A 1 77 ? -4.295 3.637 21.424 1.00 28.81 134 ASP A CA 1
ATOM 637 C C . ASP A 1 77 ? -4.337 4.804 20.397 1.00 25.28 134 ASP A C 1
ATOM 638 O O . ASP A 1 77 ? -5.169 4.816 19.544 1.00 26.42 134 ASP A O 1
ATOM 643 N N . LEU A 1 78 ? -3.448 5.782 20.497 1.00 22.93 135 LEU A N 1
ATOM 644 C CA . LEU A 1 78 ? -3.451 6.900 19.583 1.00 22.13 135 LEU A CA 1
ATOM 645 C C . LEU A 1 78 ? -3.019 6.464 18.195 1.00 21.24 135 LEU A C 1
ATOM 646 O O . LEU A 1 78 ? -2.180 5.581 18.091 1.00 23.17 135 LEU A O 1
ATOM 651 N N . THR A 1 79 ? -3.564 7.052 17.138 1.00 20.78 136 THR A N 1
ATOM 652 C CA . THR A 1 79 ? -2.952 6.961 15.804 1.00 20.38 136 THR A CA 1
ATOM 653 C C . THR A 1 79 ? -2.540 8.344 15.332 1.00 19.63 136 THR A C 1
ATOM 654 O O . THR A 1 79 ? -3.355 9.254 15.344 1.00 17.82 136 THR A O 1
ATOM 658 N N . ILE A 1 80 ? -1.265 8.485 14.967 1.00 17.50 137 ILE A N 1
ATOM 659 C CA . ILE A 1 80 ? -0.678 9.749 14.447 1.00 17.39 137 ILE A CA 1
ATOM 660 C C . ILE A 1 80 ? -0.541 9.654 12.929 1.00 17.67 137 ILE A C 1
ATOM 661 O O . ILE A 1 80 ? -0.018 8.634 12.412 1.00 18.20 137 ILE A O 1
ATOM 666 N N . ILE A 1 81 ? -1.007 10.691 12.243 1.00 16.79 138 ILE A N 1
ATOM 667 C CA . ILE A 1 81 ? -1.103 10.729 10.788 1.00 18.20 138 ILE A CA 1
ATOM 668 C C . ILE A 1 81 ? -0.375 11.978 10.256 1.00 15.86 138 ILE A C 1
ATOM 669 O O . ILE A 1 81 ? -0.700 13.110 10.641 1.00 14.85 138 ILE A O 1
ATOM 674 N N . PRO A 1 82 ? 0.548 11.790 9.299 1.00 15.50 139 PRO A N 1
ATOM 675 C CA . PRO A 1 82 ? 1.204 12.961 8.675 1.00 15.50 139 PRO A CA 1
ATOM 676 C C . PRO A 1 82 ? 0.221 13.611 7.713 1.00 15.19 139 PRO A C 1
ATOM 677 O O . PRO A 1 82 ? -0.570 12.885 7.028 1.00 14.21 139 PRO A O 1
ATOM 681 N N . LEU A 1 83 ? 0.195 14.935 7.707 1.00 14.84 140 LEU A N 1
ATOM 682 C CA . LEU A 1 83 ? -0.775 15.659 6.917 1.00 15.79 140 LEU A CA 1
ATOM 683 C C . LEU A 1 83 ? -0.153 16.136 5.576 1.00 16.59 140 LEU A C 1
ATOM 684 O O . LEU A 1 83 ? -0.822 16.839 4.818 1.00 16.12 140 LEU A O 1
ATOM 689 N N . ILE A 1 84 ? 1.124 15.805 5.341 1.00 17.24 141 ILE A N 1
ATOM 690 C CA . ILE A 1 84 ? 1.821 16.288 4.130 1.00 16.58 141 ILE A CA 1
ATOM 691 C C . ILE A 1 84 ? 2.897 15.254 3.824 1.00 18.41 141 ILE A C 1
ATOM 692 O O . ILE A 1 84 ? 3.417 14.645 4.739 1.00 15.32 141 ILE A O 1
ATOM 697 N N . GLY A 1 85 ? 3.182 15.014 2.553 1.00 18.04 142 GLY A N 1
ATOM 698 C CA . GLY A 1 85 ? 4.211 14.038 2.162 1.00 21.89 142 GLY A CA 1
ATOM 699 C C . GLY A 1 85 ? 5.648 14.549 2.395 1.00 24.53 142 GLY A C 1
ATOM 700 O O . GLY A 1 85 ? 5.838 15.614 2.868 1.00 22.09 142 GLY A O 1
ATOM 701 N N A GLY A 1 86 ? 6.610 13.751 1.925 0.50 27.66 143 GLY A N 1
ATOM 702 N N B GLY A 1 86 ? 6.660 13.759 2.087 0.50 29.01 143 GLY A N 1
ATOM 703 C CA A GLY A 1 86 ? 8.043 14.116 1.836 0.50 27.66 143 GLY A CA 1
ATOM 704 C CA B GLY A 1 86 ? 8.051 14.163 2.374 0.50 30.76 143 GLY A CA 1
ATOM 705 C C A GLY A 1 86 ? 8.881 13.073 2.570 0.50 28.79 143 GLY A C 1
ATOM 706 C C B GLY A 1 86 ? 8.634 15.356 1.616 0.50 31.45 143 GLY A C 1
ATOM 707 O O A GLY A 1 86 ? 8.478 12.674 3.675 0.50 26.03 143 GLY A O 1
ATOM 708 O O B GLY A 1 86 ? 8.514 15.465 0.384 0.50 31.98 143 GLY A O 1
ATOM 709 N N . ASP A 1 93 ? 14.098 14.883 8.424 1.00 43.30 150 ASP A N 1
ATOM 710 C CA . ASP A 1 93 ? 14.410 15.546 9.697 1.00 44.68 150 ASP A CA 1
ATOM 711 C C . ASP A 1 93 ? 13.202 16.437 10.151 1.00 35.79 150 ASP A C 1
ATOM 712 O O . ASP A 1 93 ? 12.541 16.177 11.178 1.00 35.44 150 ASP A O 1
ATOM 717 N N . LEU A 1 94 ? 12.930 17.431 9.327 1.00 27.72 151 LEU A N 1
ATOM 718 C CA . LEU A 1 94 ? 11.759 18.327 9.397 1.00 30.25 151 LEU A CA 1
ATOM 719 C C . LEU A 1 94 ? 10.466 17.762 8.750 1.00 27.85 151 LEU A C 1
ATOM 720 O O . LEU A 1 94 ? 9.408 18.410 8.852 1.00 25.30 151 LEU A O 1
ATOM 725 N N . HIS A 1 95 ? 10.580 16.638 8.043 1.00 26.33 152 HIS A N 1
ATOM 726 C CA . HIS A 1 95 ? 9.471 15.979 7.335 1.00 30.49 152 HIS A CA 1
ATOM 727 C C . HIS A 1 95 ? 8.495 15.367 8.251 1.00 24.83 152 HIS A C 1
ATOM 728 O O . HIS A 1 95 ? 8.887 14.793 9.285 1.00 24.05 152 HIS A O 1
ATOM 735 N N . SER A 1 96 ? 7.244 15.541 7.893 1.00 23.80 153 SER A N 1
ATOM 736 C CA . SER A 1 96 ? 6.098 15.071 8.661 1.00 21.34 153 SER A CA 1
ATOM 737 C C . SER A 1 96 ? 6.274 13.588 9.041 1.00 20.04 153 SER A C 1
ATOM 738 O O . SER A 1 96 ? 6.054 13.225 10.170 1.00 17.15 153 SER A O 1
ATOM 741 N N . ASN A 1 97 ? 6.715 12.752 8.109 1.00 22.60 154 ASN A N 1
ATOM 742 C CA . ASN A 1 97 ? 6.838 11.315 8.407 1.00 23.65 154 ASN A CA 1
ATOM 743 C C . ASN A 1 97 ? 7.765 10.974 9.548 1.00 23.48 154 ASN A C 1
ATOM 744 O O . ASN A 1 97 ? 7.429 10.129 10.380 1.00 23.77 154 ASN A O 1
ATOM 749 N N . GLN A 1 98 ? 8.937 11.596 9.571 1.00 22.50 155 GLN A N 1
ATOM 750 C CA . GLN A 1 98 ? 9.915 11.391 10.600 1.00 24.63 155 GLN A CA 1
ATOM 751 C C . GLN A 1 98 ? 9.437 11.991 11.937 1.00 21.86 155 GLN A C 1
ATOM 752 O O . GLN A 1 98 ? 9.646 11.375 12.991 1.00 19.67 155 GLN A O 1
ATOM 758 N N . ILE A 1 99 ? 8.798 13.178 11.890 1.00 18.30 156 ILE A N 1
ATOM 759 C CA . ILE A 1 99 ? 8.218 13.751 13.097 1.00 18.56 156 ILE A CA 1
ATOM 760 C C . ILE A 1 99 ? 7.152 12.808 13.740 1.00 18.57 156 ILE A C 1
ATOM 761 O O . ILE A 1 99 ? 7.116 12.560 14.957 1.00 17.33 156 ILE A O 1
ATOM 766 N N . CYS A 1 100 ? 6.265 12.311 12.880 1.00 18.47 157 CYS A N 1
ATOM 767 C CA A CYS A 1 100 ? 5.208 11.408 13.309 0.70 17.29 157 CYS A CA 1
ATOM 768 C CA B CYS A 1 100 ? 5.213 11.412 13.265 0.30 19.82 157 CYS A CA 1
ATOM 769 C C . CYS A 1 100 ? 5.789 10.148 13.923 1.00 18.90 157 CYS A C 1
ATOM 770 O O . CYS A 1 100 ? 5.268 9.652 14.943 1.00 19.12 157 CYS A O 1
ATOM 775 N N . TYR A 1 101 ? 6.811 9.594 13.300 1.00 20.09 158 TYR A N 1
ATOM 776 C CA . TYR A 1 101 ? 7.455 8.403 13.820 1.00 22.51 158 TYR A CA 1
ATOM 777 C C . TYR A 1 101 ? 8.074 8.691 15.207 1.00 21.40 158 TYR A C 1
ATOM 778 O O . TYR A 1 101 ? 7.917 7.904 16.139 1.00 20.33 158 TYR A O 1
ATOM 787 N N . ASP A 1 102 ? 8.798 9.802 15.336 1.00 21.23 159 ASP A N 1
ATOM 788 C CA . ASP A 1 102 ? 9.402 10.139 16.595 1.00 22.88 159 ASP A CA 1
ATOM 789 C C . ASP A 1 102 ? 8.350 10.313 17.713 1.00 21.92 159 ASP A C 1
ATOM 790 O O . ASP A 1 102 ? 8.614 9.902 18.889 1.00 21.58 159 ASP A O 1
ATOM 795 N N . LEU A 1 103 ? 7.218 10.973 17.418 1.00 19.60 160 LEU A N 1
ATOM 796 C CA . LEU A 1 103 ? 6.119 11.057 18.385 1.00 20.42 160 LEU A CA 1
ATOM 797 C C . LEU A 1 103 ? 5.539 9.660 18.698 1.00 20.93 160 LEU A C 1
ATOM 798 O O . LEU A 1 103 ? 5.246 9.351 19.868 1.00 21.49 160 LEU A O 1
ATOM 803 N N . LYS A 1 104 ? 5.485 8.790 17.703 1.00 20.53 161 LYS A N 1
ATOM 804 C CA . LYS A 1 104 ? 4.930 7.443 17.904 1.00 22.69 161 LYS A CA 1
ATOM 805 C C . LYS A 1 104 ? 5.809 6.661 18.870 1.00 24.08 161 LYS A C 1
ATOM 806 O O . LYS A 1 104 ? 5.313 5.876 19.711 1.00 23.43 161 LYS A O 1
ATOM 812 N N . LYS A 1 105 ? 7.125 6.810 18.705 1.00 23.81 162 LYS A N 1
ATOM 813 C CA . LYS A 1 105 ? 8.085 6.132 19.612 1.00 26.53 162 LYS A CA 1
ATOM 814 C C . LYS A 1 105 ? 7.937 6.631 21.070 1.00 25.08 162 LYS A C 1
ATOM 815 O O . LYS A 1 105 ? 8.012 5.816 22.040 1.00 24.57 162 LYS A O 1
ATOM 821 N N . LYS A 1 106 ? 7.733 7.947 21.234 1.00 21.36 163 LYS A N 1
ATOM 822 C CA . LYS A 1 106 ? 7.505 8.538 22.579 1.00 22.26 163 LYS A CA 1
ATOM 823 C C . LYS A 1 106 ? 6.199 8.059 23.246 1.00 25.60 163 LYS A C 1
ATOM 824 O O . LYS A 1 106 ? 6.167 7.901 24.483 1.00 26.45 163 LYS A O 1
ATOM 838 N N . LYS A 1 108 ? 4.437 5.242 22.324 1.00 24.52 165 LYS A N 1
ATOM 839 C CA . LYS A 1 108 ? 4.287 3.820 21.995 1.00 28.61 165 LYS A CA 1
ATOM 840 C C . LYS A 1 108 ? 2.970 3.502 21.319 1.00 27.74 165 LYS A C 1
ATOM 841 O O . LYS A 1 108 ? 2.275 2.546 21.670 1.00 26.20 165 LYS A O 1
ATOM 847 N N . CYS A 1 109 ? 2.625 4.304 20.318 1.00 26.10 166 CYS A N 1
ATOM 848 C CA . CYS A 1 109 ? 1.272 4.275 19.710 1.00 24.55 166 CYS A CA 1
ATOM 849 C C . CYS A 1 109 ? 1.310 3.839 18.240 1.00 25.55 166 CYS A C 1
ATOM 850 O O . CYS A 1 109 ? 2.287 3.222 17.809 1.00 25.62 166 CYS A O 1
ATOM 853 N N . HIS A 1 110 ? 0.248 4.066 17.493 1.00 24.54 167 HIS A N 1
ATOM 854 C CA . HIS A 1 110 ? 0.210 3.726 16.066 1.00 25.89 167 HIS A CA 1
ATOM 855 C C . HIS A 1 110 ? 0.546 4.983 15.227 1.00 23.58 167 HIS A C 1
ATOM 856 O O . HIS A 1 110 ? 0.385 6.133 15.676 1.00 20.83 167 HIS A O 1
ATOM 863 N N . SER A 1 111 ? 1.006 4.761 14.009 1.00 24.24 168 SER A N 1
ATOM 864 C CA . SER A 1 111 ? 1.246 5.897 13.054 1.00 23.63 168 SER A CA 1
ATOM 865 C C . SER A 1 111 ? 1.101 5.391 11.664 1.00 23.98 168 SER A C 1
ATOM 866 O O . SER A 1 111 ? 1.192 4.146 11.436 1.00 25.77 168 SER A O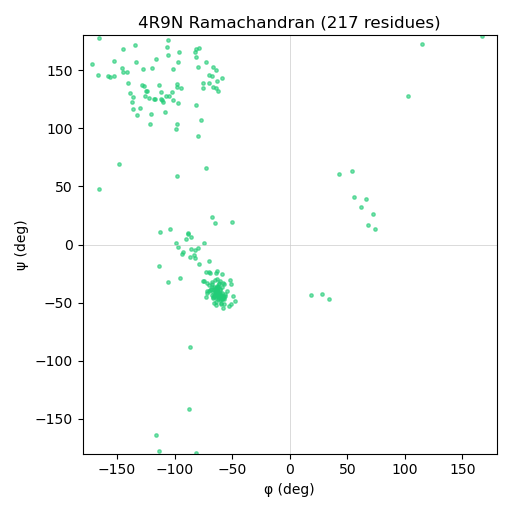 1
ATOM 869 N N . LYS A 1 112 ? 0.829 6.296 10.740 1.00 22.07 169 LYS A N 1
ATOM 870 C CA . LYS A 1 112 ? 0.787 5.969 9.348 1.00 22.84 169 LYS A CA 1
ATOM 871 C C . LYS A 1 112 ? 1.896 6.740 8.665 1.00 22.73 169 LYS A C 1
ATOM 872 O O . LYS A 1 112 ? 2.414 7.682 9.193 1.00 19.11 169 LYS A O 1
ATOM 878 N N . TYR A 1 113 ? 2.301 6.284 7.491 1.00 22.87 170 TYR A N 1
ATOM 879 C CA A TYR A 1 113 ? 3.385 6.911 6.701 0.60 24.63 170 TYR A CA 1
ATOM 880 C CA B TYR A 1 113 ? 3.350 6.979 6.724 0.40 24.54 170 TYR A CA 1
ATOM 881 C C . TYR A 1 113 ? 2.742 7.395 5.417 1.00 25.33 170 TYR A C 1
ATOM 882 O O . TYR A 1 113 ? 1.925 6.673 4.847 1.00 24.33 170 TYR A O 1
ATOM 899 N N . LEU A 1 114 ? 3.115 8.562 4.946 1.00 24.45 171 LEU A N 1
ATOM 900 C CA . LEU A 1 114 ? 2.585 9.063 3.706 1.00 28.04 171 LEU A CA 1
ATOM 901 C C . LEU A 1 114 ? 3.658 8.739 2.678 1.00 33.09 171 LEU A C 1
ATOM 902 O O . LEU A 1 114 ? 4.625 9.384 2.609 1.00 29.11 171 LEU A O 1
ATOM 907 N N . TYR A 1 115 ? 3.447 7.654 1.936 1.00 40.67 172 TYR A N 1
ATOM 908 C CA . TYR A 1 115 ? 4.395 7.154 0.949 1.00 43.58 172 TYR A CA 1
ATOM 909 C C . TYR A 1 115 ? 4.463 8.057 -0.350 1.00 40.87 172 TYR A C 1
ATOM 910 O O . TYR A 1 115 ? 4.046 7.583 -1.449 1.00 40.75 172 TYR A O 1
ATOM 919 N N . ALA A 1 116 ? 4.938 9.326 -0.248 1.00 32.81 173 ALA A N 1
ATOM 920 C CA . ALA A 1 116 ? 4.868 10.280 -1.404 1.00 31.00 173 ALA A CA 1
ATOM 921 C C . ALA A 1 116 ? 5.627 11.557 -1.117 1.00 32.15 173 ALA A C 1
ATOM 922 O O . ALA A 1 116 ? 5.810 11.904 0.062 1.00 33.63 173 ALA A O 1
ATOM 924 N N . PRO A 1 117 ? 6.086 12.264 -2.161 1.00 30.89 174 PRO A N 1
ATOM 925 C CA . PRO A 1 117 ? 6.705 13.596 -1.953 1.00 28.52 174 PRO A CA 1
ATOM 926 C C . PRO A 1 117 ? 5.664 14.680 -1.600 1.00 28.37 174 PRO A C 1
ATOM 927 O O . PRO A 1 117 ? 4.495 14.530 -1.948 1.00 27.47 174 PRO A O 1
ATOM 931 N N . ALA A 1 118 ? 6.063 15.773 -0.943 1.00 25.57 175 ALA A N 1
ATOM 932 C CA . ALA A 1 118 ? 5.122 16.849 -0.695 1.00 25.48 175 ALA A CA 1
ATOM 933 C C . ALA A 1 118 ? 4.651 17.586 -1.942 1.00 27.55 175 ALA A C 1
ATOM 934 O O . ALA A 1 118 ? 3.493 18.026 -2.024 1.00 24.55 175 ALA A O 1
ATOM 936 N N . LEU A 1 119 ? 5.598 17.834 -2.860 1.00 26.46 176 LEU A N 1
ATOM 937 C CA . LEU A 1 119 ? 5.354 18.738 -3.997 1.00 28.76 176 LEU A CA 1
ATOM 938 C C . LEU A 1 119 ? 5.793 17.963 -5.201 1.00 29.24 176 LEU A C 1
ATOM 939 O O . LEU A 1 119 ? 6.964 17.589 -5.268 1.00 30.21 176 LEU A O 1
ATOM 944 N N . VAL A 1 120 ? 4.852 17.689 -6.110 1.00 25.92 177 VAL A N 1
ATOM 945 C CA . VAL A 1 120 ? 5.127 17.024 -7.365 1.00 27.19 177 VAL A CA 1
ATOM 946 C C . VAL A 1 120 ? 4.670 17.967 -8.483 1.00 27.70 177 VAL A C 1
ATOM 947 O O . VAL A 1 120 ? 3.484 18.111 -8.751 1.00 26.37 177 VAL A O 1
ATOM 951 N N . GLU A 1 121 ? 5.624 18.621 -9.126 1.00 31.41 178 GLU A N 1
ATOM 952 C CA A GLU A 1 121 ? 5.391 19.542 -10.245 0.60 31.80 178 GLU A CA 1
ATOM 953 C CA B GLU A 1 121 ? 5.246 19.561 -10.168 0.40 31.26 178 GLU A CA 1
ATOM 954 C C . GLU A 1 121 ? 4.867 18.831 -11.496 1.00 31.20 178 GLU A C 1
ATOM 955 O O . GLU A 1 121 ? 4.202 19.407 -12.328 1.00 30.81 178 GLU A O 1
ATOM 966 N N . ASP A 1 122 ? 5.184 17.559 -11.635 1.00 31.09 179 ASP A N 1
ATOM 967 C CA . ASP A 1 122 ? 4.701 16.796 -12.782 1.00 33.15 179 ASP A CA 1
ATOM 968 C C . ASP A 1 122 ? 3.241 16.447 -12.532 1.00 31.87 179 ASP A C 1
ATOM 969 O O . ASP A 1 122 ? 2.941 15.575 -11.728 1.00 29.11 179 ASP A O 1
ATOM 974 N N . THR A 1 123 ? 2.342 17.116 -13.250 1.00 29.47 180 THR A N 1
ATOM 975 C CA . THR A 1 123 ? 0.929 17.001 -12.958 1.00 31.24 180 THR A CA 1
ATOM 976 C C . THR A 1 123 ? 0.371 15.562 -13.082 1.00 32.84 180 THR A C 1
ATOM 977 O O . THR A 1 123 ? -0.464 15.112 -12.264 1.00 33.49 180 THR A O 1
ATOM 981 N N . GLU A 1 124 ? 0.854 14.859 -14.092 1.00 34.10 181 GLU A N 1
ATOM 982 C CA . GLU A 1 124 ? 0.426 13.476 -14.351 1.00 38.44 181 GLU A CA 1
ATOM 983 C C . GLU A 1 124 ? 0.916 12.545 -13.220 1.00 35.56 181 GLU A C 1
ATOM 984 O O . GLU A 1 124 ? 0.209 11.609 -12.777 1.00 33.34 181 GLU A O 1
ATOM 998 N N . LYS A 1 126 ? 1.656 13.533 -10.161 1.00 31.51 183 LYS A N 1
ATOM 999 C CA . LYS A 1 126 ? 0.930 13.996 -8.967 1.00 36.21 183 LYS A CA 1
ATOM 1000 C C . LYS A 1 126 ? -0.384 13.241 -8.952 1.00 36.94 183 LYS A C 1
ATOM 1001 O O . LYS A 1 126 ? -0.790 12.665 -7.940 1.00 36.84 183 LYS A O 1
ATOM 1007 N N . THR A 1 127 ? -1.021 13.207 -10.106 1.00 41.12 184 THR A N 1
ATOM 1008 C CA . THR A 1 127 ? -2.320 12.563 -10.224 1.00 43.05 184 THR A CA 1
ATOM 1009 C C . THR A 1 127 ? -2.303 11.064 -9.964 1.00 41.28 184 THR A C 1
ATOM 1010 O O . THR A 1 127 ? -3.178 10.586 -9.255 1.00 43.86 184 THR A O 1
ATOM 1014 N N . ASP A 1 128 ? -1.345 10.327 -10.543 1.00 40.76 185 ASP A N 1
ATOM 1015 C CA . ASP A 1 128 ? -1.159 8.896 -10.251 1.00 43.28 185 ASP A CA 1
ATOM 1016 C C . ASP A 1 128 ? -0.927 8.575 -8.759 1.00 44.20 185 ASP A C 1
ATOM 1017 O O . ASP A 1 128 ? -1.464 7.611 -8.222 1.00 40.64 185 ASP A O 1
ATOM 1022 N N . LEU A 1 129 ? -0.061 9.359 -8.119 1.00 40.87 186 LEU A N 1
ATOM 1023 C CA . LEU A 1 129 ? 0.246 9.163 -6.711 1.00 42.04 186 LEU A CA 1
ATOM 1024 C C . LEU A 1 129 ? -0.978 9.449 -5.860 1.00 44.28 186 LEU A C 1
ATOM 1025 O O . LEU A 1 129 ? -1.327 8.664 -4.983 1.00 49.88 186 LEU A O 1
ATOM 1030 N N . SER A 1 130 ? -1.600 10.602 -6.079 1.00 47.08 187 SER A N 1
ATOM 1031 C CA . SER A 1 130 ? -2.788 10.951 -5.321 1.00 49.58 187 SER A CA 1
ATOM 1032 C C . SER A 1 130 ? -3.827 9.821 -5.346 1.00 52.65 187 SER A C 1
ATOM 1033 O O . SER A 1 130 ? -4.524 9.613 -4.341 1.00 52.35 187 SER A O 1
ATOM 1036 N N . LYS A 1 131 ? -3.912 9.082 -6.463 1.00 49.31 188 LYS A N 1
ATOM 1037 C CA . LYS A 1 131 ? -4.842 7.953 -6.574 1.00 51.70 188 LYS A CA 1
ATOM 1038 C C . LYS A 1 131 ? -4.298 6.543 -6.193 1.00 49.32 188 LYS A C 1
ATOM 1039 O O . LYS A 1 131 ? -5.054 5.584 -6.179 1.00 51.89 188 LYS A O 1
ATOM 1045 N N . ASN A 1 132 ? -3.017 6.365 -5.90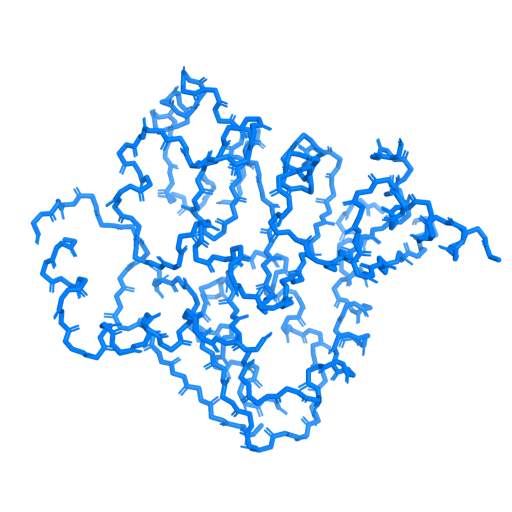7 1.00 45.77 189 ASN A N 1
ATOM 1046 C CA . ASN A 1 132 ? -2.602 5.073 -5.333 1.00 45.07 189 ASN A CA 1
ATOM 1047 C C . ASN A 1 132 ? -3.362 4.838 -4.025 1.00 42.66 189 ASN A C 1
ATOM 1048 O O . ASN A 1 132 ? -3.565 5.797 -3.242 1.00 32.63 189 ASN A O 1
ATOM 1053 N N . LYS A 1 133 ? -3.734 3.579 -3.746 1.00 43.01 190 LYS A N 1
ATOM 1054 C CA . LYS A 1 133 ? -4.605 3.312 -2.578 1.00 43.79 190 LYS A CA 1
ATOM 1055 C C . LYS A 1 133 ? -3.996 3.494 -1.183 1.00 38.94 190 LYS A C 1
ATOM 1056 O O . LYS A 1 133 ? -4.704 3.881 -0.278 1.00 33.31 190 LYS A O 1
ATOM 1062 N N . TYR A 1 134 ? -2.726 3.202 -0.938 1.00 39.73 191 TYR A N 1
ATOM 1063 C CA . TYR A 1 134 ? -2.265 3.497 0.429 1.00 41.46 191 TYR A CA 1
ATOM 1064 C C . TYR A 1 134 ? -2.070 4.995 0.598 1.00 33.89 191 TYR A C 1
ATOM 1065 O O . TYR A 1 134 ? -2.375 5.505 1.675 1.00 34.58 191 TYR A O 1
ATOM 1074 N N . ILE A 1 135 ? -1.688 5.731 -0.446 1.00 28.30 192 ILE A N 1
ATOM 1075 C CA . ILE A 1 135 ? -1.618 7.184 -0.307 1.00 25.86 192 ILE A CA 1
ATOM 1076 C C . ILE A 1 135 ? -3.008 7.765 -0.041 1.00 26.12 192 ILE A C 1
ATOM 1077 O O . ILE A 1 135 ? -3.224 8.559 0.892 1.00 21.33 192 ILE A O 1
ATOM 1082 N N . SER A 1 136 ? -3.973 7.356 -0.871 1.00 23.87 193 SER A N 1
ATOM 1083 C CA A SER A 1 136 ? -5.326 7.845 -0.710 0.70 26.57 193 SER A CA 1
ATOM 1084 C CA B SER A 1 136 ? -5.319 7.859 -0.704 0.30 24.62 193 SER A CA 1
ATOM 1085 C C . SER A 1 136 ? -5.842 7.522 0.709 1.00 24.36 193 SER A C 1
ATOM 1086 O O . SER A 1 136 ? -6.495 8.341 1.313 1.00 25.12 193 SER A O 1
ATOM 1091 N N . GLU A 1 137 ? -5.572 6.332 1.229 1.00 26.25 194 GLU A N 1
ATOM 1092 C CA A GLU A 1 137 ? -6.108 6.028 2.547 0.60 26.88 194 GLU A CA 1
ATOM 1093 C CA B GLU A 1 137 ? -6.003 5.917 2.576 0.40 26.28 194 GLU A CA 1
ATOM 1094 C C . GLU A 1 137 ? -5.491 6.858 3.655 1.00 26.00 194 GLU A C 1
ATOM 1095 O O . GLU A 1 137 ? -6.211 7.275 4.580 1.00 22.71 194 GLU A O 1
ATOM 1106 N N . VAL A 1 138 ? -4.195 7.141 3.566 1.00 21.15 195 VAL A N 1
ATOM 1107 C CA . VAL A 1 138 ? -3.599 8.009 4.571 1.00 20.20 195 VAL A CA 1
ATOM 1108 C C . VAL A 1 138 ? -4.104 9.454 4.443 1.00 19.21 195 VAL A C 1
ATOM 1109 O O . VAL A 1 138 ? -4.311 10.106 5.480 1.00 19.52 195 VAL A O 1
ATOM 1113 N N . LEU A 1 139 ? -4.281 9.968 3.232 1.00 18.38 196 LEU A N 1
ATOM 1114 C CA . LEU A 1 139 ? -4.872 11.268 3.078 1.00 18.82 196 LEU A CA 1
ATOM 1115 C C . LEU A 1 139 ? -6.259 11.294 3.696 1.00 19.97 196 LEU A C 1
ATOM 1116 O O . LEU A 1 139 ? -6.618 12.275 4.338 1.00 19.27 196 LEU A O 1
ATOM 1121 N N . GLU A 1 140 ? -7.090 10.260 3.440 1.00 21.62 197 GLU A N 1
ATOM 1122 C CA . GLU A 1 140 ? -8.430 10.286 4.028 1.00 22.87 197 GLU A CA 1
ATOM 1123 C C . GLU A 1 140 ? -8.431 10.218 5.547 1.00 21.68 197 GLU A C 1
ATOM 1124 O O . GLU A 1 140 ? -9.238 10.872 6.221 1.00 22.93 197 GLU A O 1
ATOM 1130 N N . GLU A 1 141 ? -7.534 9.429 6.108 1.00 21.03 198 GLU A N 1
ATOM 1131 C CA . GLU A 1 141 ? -7.295 9.406 7.569 1.00 22.76 198 GLU A CA 1
ATOM 1132 C C . GLU A 1 141 ? -6.877 10.754 8.102 1.00 21.30 198 GLU A C 1
ATOM 1133 O O . GLU A 1 141 ? -7.384 11.187 9.148 1.00 20.83 198 GLU A O 1
ATOM 1139 N N . GLY A 1 142 ? -6.082 11.507 7.327 1.00 20.07 199 GLY A N 1
ATOM 1140 C CA . GLY A 1 142 ? -5.704 12.869 7.767 1.00 19.93 199 GLY A CA 1
ATOM 1141 C C . GLY A 1 142 ? -6.917 13.784 7.898 1.00 20.56 199 GLY A C 1
ATOM 1142 O O . GLY A 1 142 ? -6.974 14.689 8.755 1.00 19.95 199 GLY A O 1
ATOM 1143 N N . LYS A 1 143 ? -7.880 13.596 6.987 1.00 19.40 200 LYS A N 1
ATOM 1144 C CA . LYS A 1 143 ? -9.018 14.496 6.929 1.00 21.42 200 LYS A CA 1
ATOM 1145 C C . LYS A 1 143 ? -9.888 14.281 8.116 1.00 19.56 200 LYS A C 1
ATOM 1146 O O . LYS A 1 143 ? -10.654 15.185 8.479 1.00 23.01 200 LYS A O 1
ATOM 1152 N N . THR A 1 144 ? -9.817 13.104 8.703 1.00 20.21 201 THR A N 1
ATOM 1153 C CA . THR A 1 144 ? -10.694 12.744 9.832 1.00 20.89 201 THR A CA 1
ATOM 1154 C C . THR A 1 144 ? -10.083 12.765 11.185 1.00 19.62 201 THR A C 1
ATOM 1155 O O . THR A 1 144 ? -10.676 12.314 12.153 1.00 19.90 201 THR A O 1
ATOM 1159 N N . VAL A 1 145 ? -8.886 13.354 11.348 1.00 17.36 202 VAL A N 1
ATOM 1160 C CA . VAL A 1 145 ? -8.269 13.368 12.683 1.00 16.18 202 VAL A CA 1
ATOM 1161 C C . VAL A 1 145 ? -9.076 14.217 13.630 1.00 17.70 202 VAL A C 1
ATOM 1162 O O . VAL A 1 145 ? -9.743 15.152 13.195 1.00 17.62 202 VAL A O 1
ATOM 1166 N N . ASP A 1 146 ? -8.992 13.897 14.915 1.00 18.42 203 ASP A N 1
ATOM 1167 C CA . ASP A 1 146 ? -9.693 14.632 15.978 1.00 19.76 203 ASP A CA 1
ATOM 1168 C C . ASP A 1 146 ? -9.054 16.021 16.132 1.00 19.61 203 ASP A C 1
ATOM 1169 O O . ASP A 1 146 ? -9.712 17.021 16.494 1.00 18.98 203 ASP A O 1
ATOM 1182 N N . ALA A 1 148 ? -5.307 18.539 14.972 1.00 15.23 205 ALA A N 1
ATOM 1183 C CA . ALA A 1 148 ? -4.129 18.656 14.076 1.00 13.96 205 ALA A CA 1
ATOM 1184 C C . ALA A 1 148 ? -3.214 19.728 14.671 1.00 15.74 205 ALA A C 1
ATOM 1185 O O . ALA A 1 148 ? -3.715 20.693 15.254 1.00 14.94 205 ALA A O 1
ATOM 1187 N N . ILE A 1 149 ? -1.910 19.561 14.520 1.00 14.57 206 ILE A N 1
ATOM 1188 C CA . ILE A 1 149 ? -0.935 20.550 14.949 1.00 15.91 206 ILE A CA 1
ATOM 1189 C C . ILE A 1 149 ? -0.202 21.015 13.707 1.00 16.27 206 ILE A C 1
ATOM 1190 O O . ILE A 1 149 ? 0.373 20.207 12.964 1.00 15.00 206 ILE A O 1
ATOM 1195 N N . VAL A 1 150 ? -0.207 22.334 13.491 1.00 14.89 207 VAL A N 1
ATOM 1196 C CA . VAL A 1 150 ? 0.395 22.924 12.287 1.00 15.45 207 VAL A CA 1
ATOM 1197 C C . VAL A 1 150 ? 1.270 24.120 12.707 1.00 16.24 207 VAL A C 1
ATOM 1198 O O . VAL A 1 150 ? 1.090 24.708 13.792 1.00 14.46 207 VAL A O 1
ATOM 1202 N N . GLY A 1 151 ? 2.225 24.453 11.839 1.00 18.28 208 GLY A N 1
ATOM 1203 C CA . GLY A 1 151 ? 2.944 25.746 11.899 1.00 20.91 208 GLY A CA 1
ATOM 1204 C C . GLY A 1 151 ? 2.314 26.757 10.941 1.00 21.24 208 GLY A C 1
ATOM 1205 O O . GLY A 1 151 ? 1.596 26.412 10.014 1.00 21.17 208 GLY A O 1
ATOM 1206 N N . VAL A 1 152 ? 2.653 28.024 11.090 1.00 20.52 209 VAL A N 1
ATOM 1207 C CA . VAL A 1 152 ? 2.200 29.018 10.135 1.00 23.27 209 VAL A CA 1
ATOM 1208 C C . VAL A 1 152 ? 3.481 29.703 9.642 1.00 24.02 209 VAL A C 1
ATOM 1209 O O . VAL A 1 152 ? 4.356 30.065 10.440 1.00 23.30 209 VAL A O 1
ATOM 1213 N N . SER A 1 153 ? 3.640 29.856 8.340 1.00 23.71 210 SER A N 1
ATOM 1214 C CA . SER A 1 153 ? 4.867 30.478 7.862 1.00 26.57 210 SER A CA 1
ATOM 1215 C C . SER A 1 153 ? 4.590 31.520 6.800 1.00 26.80 210 SER A C 1
ATOM 1216 O O . SER A 1 153 ? 3.468 31.703 6.370 1.00 23.15 210 SER A O 1
ATOM 1219 N N . SER A 1 154 ? 5.634 32.248 6.435 1.00 28.03 211 SER A N 1
ATOM 1220 C CA . SER A 1 154 ? 5.545 33.274 5.414 1.00 29.76 211 SER A CA 1
ATOM 1221 C C . SER A 1 154 ? 6.600 32.832 4.440 1.00 28.94 211 SER A C 1
ATOM 1222 O O . SER A 1 154 ? 7.711 32.559 4.872 1.00 32.00 211 SER A O 1
ATOM 1225 N N . PRO A 1 155 ? 6.281 32.782 3.132 1.00 27.76 212 PRO A N 1
ATOM 1226 C CA . PRO A 1 155 ? 7.276 32.363 2.179 1.00 30.75 212 PRO A CA 1
ATOM 1227 C C . PRO A 1 155 ? 8.357 33.405 1.897 1.00 31.98 212 PRO A C 1
ATOM 1228 O O . PRO A 1 155 ? 9.205 33.119 1.106 1.00 35.42 212 PRO A O 1
ATOM 1232 N N . TYR A 1 156 ? 8.322 34.570 2.539 1.00 31.76 213 TYR A N 1
ATOM 1233 C CA . TYR A 1 156 ? 9.160 35.704 2.147 1.00 33.21 213 TYR A CA 1
ATOM 1234 C C . TYR A 1 156 ? 10.319 35.923 3.120 1.00 40.09 213 TYR A C 1
ATOM 1235 O O . TYR A 1 156 ? 10.430 35.248 4.133 1.00 36.21 213 TYR A O 1
ATOM 1244 N N . ASN A 1 157 ? 11.186 36.873 2.801 1.00 46.33 214 ASN A N 1
ATOM 1245 C CA . ASN A 1 157 ? 12.374 37.151 3.647 1.00 59.02 214 ASN A CA 1
ATOM 1246 C C . ASN A 1 157 ? 13.114 35.893 4.153 1.00 59.89 214 ASN A C 1
ATOM 1247 O O . ASN A 1 157 ? 13.216 35.657 5.357 1.00 60.13 214 ASN A O 1
ATOM 1252 N N . HIS A 1 158 ? 13.611 35.099 3.204 1.00 63.84 215 HIS A N 1
ATOM 1253 C CA . HIS A 1 158 ? 14.492 33.940 3.464 1.00 67.59 215 HIS A CA 1
ATOM 1254 C C . HIS A 1 158 ? 13.941 32.899 4.465 1.00 63.21 215 HIS A C 1
ATOM 1255 O O . HIS A 1 158 ? 14.519 32.645 5.520 1.00 61.63 215 HIS A O 1
ATOM 1262 N N . SER A 1 159 ? 12.829 32.278 4.073 1.00 59.39 216 SER A N 1
ATOM 1263 C CA . SER A 1 159 ? 12.144 31.270 4.886 1.00 54.63 216 SER A CA 1
ATOM 1264 C C . SER A 1 159 ? 12.774 29.880 4.768 1.00 51.64 216 SER A C 1
ATOM 1265 O O . SER A 1 159 ? 13.596 29.633 3.879 1.00 48.20 216 SER A O 1
ATOM 1268 N N . THR A 1 160 ? 12.345 28.984 5.664 1.00 50.00 217 THR A N 1
ATOM 1269 C CA . THR A 1 160 ? 12.770 27.569 5.706 1.00 48.62 217 THR A CA 1
ATOM 1270 C C . THR A 1 160 ? 12.644 26.893 4.327 1.00 47.10 217 THR A C 1
ATOM 1271 O O . THR A 1 160 ? 13.630 26.357 3.800 1.00 42.40 217 THR A O 1
ATOM 1283 N N . GLU A 1 162 ? 12.445 28.060 1.292 1.00 45.27 219 GLU A N 1
ATOM 1284 C CA . GLU A 1 162 ? 13.425 28.567 0.317 1.00 51.36 219 GLU A CA 1
ATOM 1285 C C . GLU A 1 162 ? 14.853 28.109 0.666 1.00 55.80 219 GLU A C 1
ATOM 1286 O O . GLU A 1 162 ? 15.623 27.694 -0.210 1.00 57.44 219 GLU A O 1
ATOM 1292 N N . GLU A 1 163 ? 15.212 28.180 1.945 1.00 58.60 220 GLU A N 1
ATOM 1293 C CA . GLU A 1 163 ? 16.572 27.798 2.335 1.00 60.71 220 GLU A CA 1
ATOM 1294 C C . GLU A 1 163 ? 16.797 26.294 2.083 1.00 54.09 220 GLU A C 1
ATOM 1295 O O . GLU A 1 163 ? 17.907 25.892 1.748 1.00 51.48 220 GLU A O 1
ATOM 1301 N N . ILE A 1 164 ? 15.743 25.484 2.183 1.00 49.70 221 ILE A N 1
ATOM 1302 C CA . ILE A 1 164 ? 15.856 24.054 1.863 1.00 52.34 221 ILE A CA 1
ATOM 1303 C C . ILE A 1 164 ? 15.600 23.709 0.388 1.00 52.31 221 ILE A C 1
ATOM 1304 O O . ILE A 1 164 ? 15.503 22.522 0.030 1.00 51.44 221 ILE A O 1
ATOM 1309 N N . GLY A 1 165 ? 15.489 24.718 -0.474 1.00 51.45 222 GLY A N 1
ATOM 1310 C CA . GLY A 1 165 ? 15.254 24.445 -1.888 1.00 54.25 222 GLY A CA 1
ATOM 1311 C C . GLY A 1 165 ? 13.892 23.854 -2.244 1.00 51.01 222 GLY A C 1
ATOM 1312 O O . GLY A 1 165 ? 13.702 23.333 -3.360 1.00 51.81 222 GLY A O 1
ATOM 1313 N N . TYR A 1 166 ? 12.927 23.964 -1.322 1.00 47.62 223 TYR A N 1
ATOM 1314 C CA . TYR A 1 166 ? 11.559 23.561 -1.602 1.00 41.43 223 TYR A CA 1
ATOM 1315 C C . TYR A 1 166 ? 10.876 24.442 -2.664 1.00 38.53 223 TYR A C 1
ATOM 1316 O O . TYR A 1 166 ? 10.181 23.933 -3.492 1.00 36.61 223 TYR A O 1
ATOM 1325 N N . ILE A 1 167 ? 11.044 25.764 -2.542 1.00 37.07 224 ILE A N 1
ATOM 1326 C CA . ILE A 1 167 ? 10.553 26.752 -3.506 1.00 35.87 224 ILE A CA 1
ATOM 1327 C C . ILE A 1 167 ? 11.743 27.618 -3.868 1.00 37.32 224 ILE A C 1
ATOM 1328 O O . ILE A 1 167 ? 12.654 27.804 -3.068 1.00 38.65 224 ILE A O 1
ATOM 1333 N N . ASN A 1 168 ? 11.751 28.159 -5.074 1.00 33.86 225 ASN A N 1
ATOM 1334 C CA . ASN A 1 168 ? 12.818 29.010 -5.489 1.00 32.82 225 ASN A CA 1
ATOM 1335 C C . ASN A 1 168 ? 12.332 30.444 -5.688 1.00 32.80 225 ASN A C 1
ATOM 1336 O O . ASN A 1 168 ? 11.172 30.749 -5.422 1.00 30.47 225 ASN A O 1
ATOM 1341 N N . SER A 1 169 ? 13.220 31.328 -6.128 1.00 32.00 226 SER A N 1
ATOM 1342 C CA . SER A 1 169 ? 12.874 32.746 -6.242 1.00 34.74 226 SER A CA 1
ATOM 1343 C C . SER A 1 169 ? 11.751 33.004 -7.264 1.00 34.23 226 SER A C 1
ATOM 1344 O O . SER A 1 169 ? 10.980 33.968 -7.127 1.00 32.84 226 SER A O 1
ATOM 1347 N N . GLU A 1 170 ? 11.654 32.162 -8.288 1.00 33.13 227 GLU A N 1
ATOM 1348 C CA . GLU A 1 170 ? 10.582 32.333 -9.275 1.00 33.07 227 GLU A CA 1
ATOM 1349 C C . GLU A 1 170 ? 9.253 31.943 -8.670 1.00 29.28 227 GLU A C 1
ATOM 1350 O O . GLU A 1 170 ? 8.254 32.605 -8.918 1.00 26.44 227 GLU A O 1
ATOM 1356 N N . ASP A 1 171 ? 9.239 30.872 -7.871 1.00 28.42 228 ASP A N 1
ATOM 1357 C CA . ASP A 1 171 ? 8.037 30.506 -7.108 1.00 27.88 228 ASP A CA 1
ATOM 1358 C C . ASP A 1 171 ? 7.690 31.650 -6.155 1.00 28.20 228 ASP A C 1
ATOM 1359 O O . ASP A 1 171 ? 6.543 31.974 -6.020 1.00 25.07 228 ASP A O 1
ATOM 1364 N N . ILE A 1 172 ? 8.688 32.310 -5.537 1.00 28.38 229 ILE A N 1
ATOM 1365 C CA . ILE A 1 172 ? 8.363 33.443 -4.642 1.00 30.63 229 ILE A CA 1
ATOM 1366 C C . ILE A 1 172 ? 7.712 34.609 -5.409 1.00 29.53 229 ILE A C 1
ATOM 1367 O O . ILE A 1 172 ? 6.747 35.226 -4.940 1.00 29.49 229 ILE A O 1
ATOM 1372 N N . GLU A 1 173 ? 8.211 34.904 -6.595 1.00 29.39 230 GLU A N 1
ATOM 1373 C CA A GLU A 1 173 ? 7.609 35.979 -7.338 0.70 31.13 230 GLU A CA 1
ATOM 1374 C CA B GLU A 1 173 ? 7.653 35.967 -7.459 0.30 29.66 230 GLU A CA 1
ATOM 1375 C C . GLU A 1 173 ? 6.192 35.643 -7.807 1.00 28.08 230 GLU A C 1
ATOM 1376 O O . GLU A 1 173 ? 5.337 36.486 -7.790 1.00 27.59 230 GLU A O 1
ATOM 1387 N N . GLU A 1 174 ? 5.931 34.401 -8.112 1.00 27.84 231 GLU A N 1
ATOM 1388 C CA . GLU A 1 174 ? 4.564 33.964 -8.422 1.00 27.09 231 GLU A CA 1
ATOM 1389 C C . GLU A 1 174 ? 3.640 34.191 -7.224 1.00 24.76 231 GLU A C 1
ATOM 1390 O O . GLU A 1 174 ? 2.547 34.782 -7.357 1.00 24.19 231 GLU A O 1
ATOM 1396 N N . LEU A 1 175 ? 4.098 33.796 -6.040 1.00 23.52 232 LEU A N 1
ATOM 1397 C CA . LEU A 1 175 ? 3.320 33.959 -4.818 1.00 23.52 232 LEU A CA 1
ATOM 1398 C C . LEU A 1 175 ? 3.035 35.404 -4.522 1.00 23.71 232 LEU A C 1
ATOM 1399 O O . LEU A 1 175 ? 1.899 35.724 -4.229 1.00 23.73 232 LEU A O 1
ATOM 1404 N N . ARG A 1 176 ? 4.040 36.299 -4.654 1.00 25.88 233 ARG A N 1
ATOM 1405 C CA A ARG A 1 176 ? 3.839 37.729 -4.484 0.60 27.53 233 ARG A CA 1
ATOM 1406 C CA B ARG A 1 176 ? 3.826 37.728 -4.490 0.40 26.92 233 ARG A CA 1
ATOM 1407 C C . ARG A 1 176 ? 2.823 38.266 -5.474 1.00 28.08 233 ARG A C 1
ATOM 1408 O O . ARG A 1 176 ? 1.916 39.005 -5.119 1.00 27.40 233 ARG A O 1
ATOM 1423 N N . TYR A 1 177 ? 3.016 37.916 -6.737 1.00 28.72 234 TYR A N 1
ATOM 1424 C CA . TYR A 1 177 ? 2.139 38.377 -7.777 1.00 31.35 234 TYR A CA 1
ATOM 1425 C C . TYR A 1 177 ? 0.703 37.966 -7.492 1.00 29.15 234 TYR A C 1
ATOM 1426 O O . TYR A 1 177 ? -0.227 38.703 -7.825 1.00 30.18 234 TYR A O 1
ATOM 1435 N N . LYS A 1 178 ? 0.548 36.803 -6.872 1.00 27.25 235 LYS A N 1
ATOM 1436 C CA . LYS A 1 178 ? -0.780 36.265 -6.500 1.00 26.51 235 LYS A CA 1
ATOM 1437 C C . LYS A 1 178 ? -1.268 36.717 -5.112 1.00 25.54 235 LYS A C 1
ATOM 1438 O O . LYS A 1 178 ? -2.242 36.192 -4.586 1.00 26.24 235 LYS A O 1
ATOM 1444 N N . ASP A 1 179 ? -0.570 37.662 -4.523 1.00 26.32 236 ASP A N 1
ATOM 1445 C CA . ASP A 1 179 ? -0.964 38.283 -3.245 1.00 28.27 236 ASP A CA 1
ATOM 1446 C C . ASP A 1 179 ? -1.027 37.305 -2.096 1.00 24.30 236 ASP A C 1
ATOM 1447 O O . ASP A 1 179 ? -1.839 37.414 -1.146 1.00 24.13 236 ASP A O 1
ATOM 1452 N N . VAL A 1 180 ? -0.160 36.314 -2.153 1.00 22.70 237 VAL A N 1
ATOM 1453 C CA . VAL A 1 180 ? -0.004 35.376 -1.031 1.00 20.95 237 VAL A CA 1
ATOM 1454 C C . VAL A 1 180 ? 0.578 36.046 0.211 1.00 21.66 237 VAL A C 1
ATOM 1455 O O . VAL A 1 180 ? 1.501 36.855 0.110 1.00 24.35 237 VAL A O 1
ATOM 1459 N N . VAL A 1 181 ? -0.004 35.760 1.372 1.00 21.47 238 VAL A N 1
ATOM 1460 C CA . VAL A 1 181 ? 0.498 36.281 2.642 1.00 22.65 238 VAL A CA 1
ATOM 1461 C C . VAL A 1 181 ? 1.051 35.244 3.598 1.00 22.41 238 VAL A C 1
ATOM 1462 O O . VAL A 1 181 ? 1.771 35.585 4.515 1.00 23.88 238 VAL A O 1
ATOM 1466 N N . GLY A 1 182 ? 0.716 33.967 3.407 1.00 21.19 239 GLY A N 1
ATOM 1467 C CA . GLY A 1 182 ? 1.256 32.947 4.311 1.00 21.41 239 GLY A CA 1
ATOM 1468 C C . GLY A 1 182 ? 1.079 31.545 3.781 1.00 19.98 239 GLY A C 1
ATOM 1469 O O . GLY A 1 182 ? 0.499 31.313 2.700 1.00 19.57 239 GLY A O 1
ATOM 1470 N N . ASP A 1 183 ? 1.589 30.589 4.540 1.00 19.58 240 ASP A N 1
ATOM 1471 C CA . ASP A 1 183 ? 1.316 29.176 4.242 1.00 21.04 240 ASP A CA 1
ATOM 1472 C C . ASP A 1 183 ? 1.114 28.349 5.506 1.00 17.96 240 ASP A C 1
ATOM 1473 O O . ASP A 1 183 ? 1.647 28.659 6.534 1.00 18.31 240 ASP A O 1
ATOM 1478 N N . ILE A 1 184 ? 0.281 27.345 5.397 1.00 18.76 241 ILE A N 1
ATOM 1479 C CA . ILE A 1 184 ? 0.026 26.343 6.453 1.00 18.05 241 ILE A CA 1
ATOM 1480 C C . ILE A 1 184 ? 0.011 25.014 5.689 1.00 17.53 241 ILE A C 1
ATOM 1481 O O . ILE A 1 184 ? -0.692 24.903 4.659 1.00 16.61 241 ILE A O 1
ATOM 1486 N N . ASN A 1 185 ? 0.816 24.044 6.129 1.00 16.42 242 ASN A N 1
ATOM 1487 C CA . ASN A 1 185 ? 0.842 22.706 5.529 1.00 16.76 242 ASN A CA 1
ATOM 1488 C C . ASN A 1 185 ? 1.132 22.808 4.016 1.00 16.55 242 ASN A C 1
ATOM 1489 O O . ASN A 1 185 ? 0.580 22.060 3.233 1.00 15.65 242 ASN A O 1
ATOM 1494 N N . SER A 1 186 ? 2.070 23.709 3.682 1.00 15.58 243 SER A N 1
ATOM 1495 C CA A SER A 1 186 ? 2.479 23.984 2.317 0.60 17.69 243 SER A CA 1
ATOM 1496 C CA B SER A 1 186 ? 2.494 24.006 2.337 0.40 17.78 243 SER A CA 1
ATOM 1497 C C . SER A 1 186 ? 1.331 24.391 1.378 1.00 17.82 243 SER A C 1
ATOM 1498 O O . SER A 1 186 ? 1.426 24.187 0.151 1.00 17.37 243 SER A O 1
ATOM 1503 N N . ARG A 1 187 ? 0.274 24.968 1.926 1.00 16.68 244 ARG A N 1
ATOM 1504 C CA . ARG A 1 187 ? -0.781 25.588 1.123 1.00 17.69 244 ARG A CA 1
ATOM 1505 C C . ARG A 1 187 ? -0.700 27.116 1.374 1.00 17.51 244 ARG A C 1
ATOM 1506 O O . ARG A 1 187 ? -0.732 27.539 2.524 1.00 18.93 244 ARG A O 1
ATOM 1514 N N . PHE A 1 188 ? -0.571 27.877 0.292 1.00 16.50 245 PHE A N 1
ATOM 1515 C CA . PHE A 1 188 ? -0.277 29.326 0.273 1.00 17.76 245 PHE A CA 1
ATOM 1516 C C . PHE A 1 188 ? -1.554 30.085 0.124 1.00 18.50 245 PHE A C 1
ATOM 1517 O O . PHE A 1 188 ? -2.298 29.831 -0.823 1.00 20.07 245 PHE A O 1
ATOM 1525 N N . PHE A 1 189 ? -1.856 30.961 1.071 1.00 17.64 246 PHE A N 1
ATOM 1526 C CA . PHE A 1 189 ? -3.125 31.641 1.127 1.00 18.62 246 PHE A CA 1
ATOM 1527 C C . PHE A 1 189 ? -2.967 33.150 1.034 1.00 19.36 246 PHE A C 1
ATOM 1528 O O . PHE A 1 189 ? -1.937 33.737 1.340 1.00 20.28 246 PHE A O 1
ATOM 1536 N N . THR A 1 190 ? -4.011 33.751 0.498 1.00 22.18 247 THR A N 1
ATOM 1537 C CA . THR A 1 190 ? -4.175 35.183 0.428 1.00 24.53 247 THR A CA 1
ATOM 1538 C C . THR A 1 190 ? -4.698 35.749 1.745 1.00 25.59 247 THR A C 1
ATOM 1539 O O . THR A 1 190 ? -4.939 35.011 2.686 1.00 22.50 247 THR A O 1
ATOM 1543 N N . ALA A 1 191 ? -4.900 37.070 1.792 1.00 26.68 248 ALA A N 1
ATOM 1544 C CA . ALA A 1 191 ? -5.323 37.742 3.002 1.00 29.05 248 ALA A CA 1
ATOM 1545 C C . ALA A 1 191 ? -6.646 37.219 3.553 1.00 27.94 248 ALA A C 1
ATOM 1546 O O . ALA A 1 191 ? -6.918 37.337 4.739 1.00 31.20 248 ALA A O 1
ATOM 1548 N N . ASP A 1 192 ? -7.485 36.665 2.724 1.00 28.25 249 ASP A N 1
ATOM 1549 C CA . ASP A 1 192 ? -8.763 36.154 3.200 1.00 30.02 249 ASP A CA 1
ATOM 1550 C C . ASP A 1 192 ? -8.661 34.748 3.726 1.00 30.03 249 ASP A C 1
ATOM 1551 O O . ASP A 1 192 ? -9.664 34.111 3.987 1.00 29.27 249 ASP A O 1
ATOM 1556 N N . GLY A 1 193 ? -7.431 34.223 3.803 1.00 28.87 250 GLY A N 1
ATOM 1557 C CA . GLY A 1 193 ? -7.192 32.864 4.256 1.00 27.43 250 GLY A CA 1
ATOM 1558 C C . GLY A 1 193 ? -7.555 31.788 3.273 1.00 26.72 250 GLY A C 1
ATOM 1559 O O . GLY A 1 193 ? -7.626 30.633 3.658 1.00 27.24 250 GLY A O 1
ATOM 1560 N N . LYS A 1 194 ? -7.797 32.116 2.008 1.00 26.28 251 LYS A N 1
ATOM 1561 C CA . LYS A 1 194 ? -8.139 31.085 1.033 1.00 27.42 251 LYS A CA 1
ATOM 1562 C C . LYS A 1 194 ? -6.922 30.760 0.198 1.00 24.38 251 LYS A C 1
ATOM 1563 O O . LYS A 1 194 ? -6.079 31.623 0.001 1.00 22.24 251 LYS A O 1
ATOM 1569 N N . GLU A 1 195 ? -6.841 29.523 -0.281 1.00 23.16 252 GLU A N 1
ATOM 1570 C CA . GLU A 1 195 ? -5.677 29.119 -1.078 1.00 23.38 252 GLU A CA 1
ATOM 1571 C C . GLU A 1 195 ? -5.636 29.974 -2.317 1.00 25.31 252 GLU A C 1
ATOM 1572 O O . GLU A 1 195 ? -6.672 30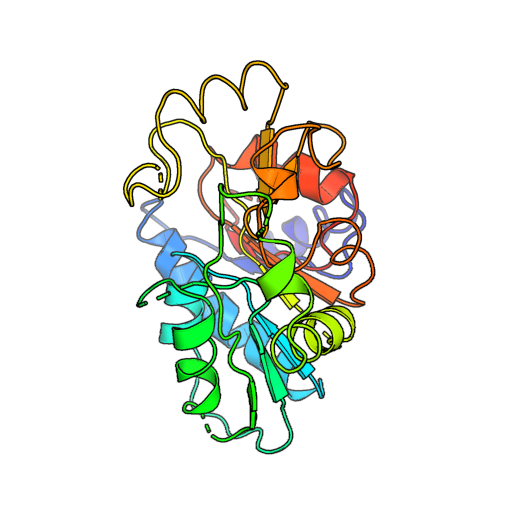.121 -2.996 1.00 22.94 252 GLU A O 1
ATOM 1578 N N . ALA A 1 196 ? -4.461 30.525 -2.634 1.00 25.74 253 ALA A N 1
ATOM 1579 C CA . ALA A 1 196 ? -4.278 31.218 -3.883 1.00 25.03 253 ALA A CA 1
ATOM 1580 C C . ALA A 1 196 ? -4.432 30.272 -5.083 1.00 25.35 253 ALA A C 1
ATOM 1581 O O . ALA A 1 196 ? -4.144 29.050 -5.024 1.00 22.22 253 ALA A O 1
ATOM 1583 N N . LYS A 1 197 ? -4.888 30.857 -6.194 1.00 27.18 254 LYS A N 1
ATOM 1584 C CA . LYS A 1 197 ? -4.911 30.148 -7.464 1.00 30.49 254 LYS A CA 1
ATOM 1585 C C . LYS A 1 197 ? -3.528 30.157 -8.081 1.00 29.62 254 LYS A C 1
ATOM 1586 O O . LYS A 1 197 ? -3.179 31.086 -8.773 1.00 29.67 254 LYS A O 1
ATOM 1592 N N . THR A 1 198 ? -2.765 29.121 -7.818 1.00 27.26 255 THR A N 1
ATOM 1593 C CA . THR A 1 198 ? -1.380 29.063 -8.197 1.00 28.92 255 THR A CA 1
ATOM 1594 C C . THR A 1 198 ? -1.027 27.609 -8.283 1.00 31.26 255 THR A C 1
ATOM 1595 O O . THR A 1 198 ? -1.564 26.764 -7.544 1.00 30.42 255 THR A O 1
ATOM 1599 N N . GLU A 1 199 ? -0.177 27.321 -9.252 1.00 35.46 256 GLU A N 1
ATOM 1600 C CA A GLU A 1 199 ? 0.327 25.977 -9.534 0.60 37.19 256 GLU A CA 1
ATOM 1601 C CA B GLU A 1 199 ? 0.276 25.963 -9.540 0.40 34.90 256 GLU A CA 1
ATOM 1602 C C . GLU A 1 199 ? 0.766 25.192 -8.322 1.00 34.47 256 GLU A C 1
ATOM 1603 O O . GLU A 1 199 ? 0.360 24.046 -8.153 1.00 35.45 256 GLU A O 1
ATOM 1614 N N . ILE A 1 200 ? 1.631 25.783 -7.493 1.00 29.77 257 ILE A N 1
ATOM 1615 C CA . ILE A 1 200 ? 2.130 25.098 -6.310 1.00 31.15 257 ILE A CA 1
ATOM 1616 C C . ILE A 1 200 ? 0.985 24.435 -5.494 1.00 24.52 257 ILE A C 1
ATOM 1617 O O . ILE A 1 200 ? 1.086 23.272 -5.134 1.00 25.47 257 ILE A O 1
ATOM 1622 N N . ASN A 1 201 ? -0.083 25.156 -5.209 1.00 22.04 258 ASN A N 1
ATOM 1623 C CA . ASN A 1 201 ? -1.178 24.636 -4.374 1.00 22.23 258 ASN A CA 1
ATOM 1624 C C . ASN A 1 201 ? -1.838 23.409 -4.969 1.00 24.41 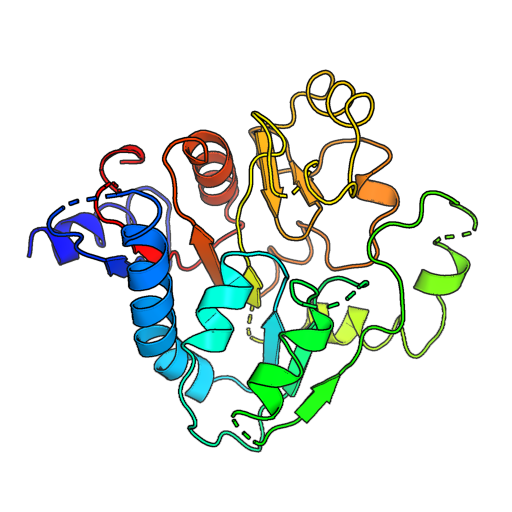258 ASN A C 1
ATOM 1625 O O . ASN A 1 201 ? -2.323 22.553 -4.216 1.00 24.88 258 ASN A O 1
ATOM 1630 N N . THR A 1 202 ? -1.874 23.316 -6.299 1.00 21.92 259 THR A N 1
ATOM 1631 C CA . THR A 1 202 ? -2.509 22.176 -6.919 1.00 23.74 259 THR A CA 1
ATOM 1632 C C . THR A 1 202 ? -1.564 20.979 -7.073 1.00 23.31 259 THR A C 1
ATOM 1633 O O . THR A 1 202 ? -1.966 19.914 -7.591 1.00 25.88 259 THR A O 1
ATOM 1637 N N . HIS A 1 203 ? -0.294 21.129 -6.714 1.00 19.29 260 HIS A N 1
ATOM 1638 C CA . HIS A 1 203 ? 0.688 20.075 -6.857 1.00 20.42 260 HIS A CA 1
ATOM 1639 C C . HIS A 1 203 ? 1.203 19.523 -5.510 1.00 19.46 260 HIS A C 1
ATOM 1640 O O . HIS A 1 203 ? 2.144 18.751 -5.441 1.00 20.31 260 HIS A O 1
ATOM 1647 N N . VAL A 1 204 ? 0.550 19.894 -4.409 1.00 18.14 261 VAL A N 1
A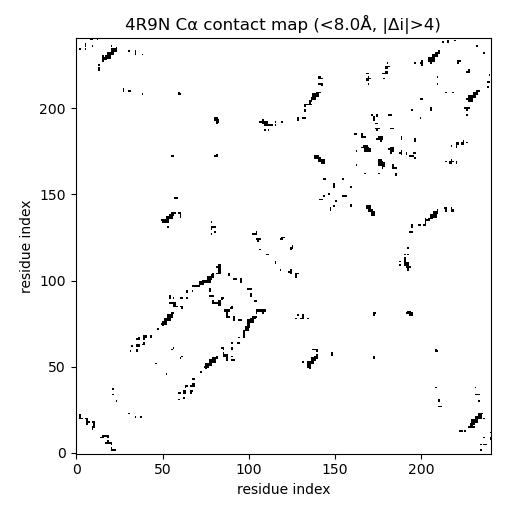TOM 1648 C CA . VAL A 1 204 ? 0.977 19.453 -3.102 1.00 18.08 261 VAL A CA 1
ATOM 1649 C C . VAL A 1 204 ? 0.191 18.183 -2.709 1.00 19.11 261 VAL A C 1
ATOM 1650 O O . VAL A 1 204 ? -1.038 18.141 -2.857 1.00 19.38 261 VAL A O 1
ATOM 1654 N N . ILE A 1 205 ? 0.892 17.184 -2.182 1.00 17.50 262 ILE A N 1
ATOM 1655 C CA . ILE A 1 205 ? 0.240 16.000 -1.652 1.00 17.86 262 ILE A CA 1
ATOM 1656 C C . ILE A 1 205 ? 0.140 16.192 -0.149 1.00 17.90 262 ILE A C 1
ATOM 1657 O O . ILE A 1 205 ? 1.096 16.026 0.567 1.00 17.16 262 ILE A O 1
ATOM 1662 N N . GLY A 1 206 ? -1.059 16.522 0.321 1.00 17.22 263 GLY A N 1
ATOM 1663 C CA . GLY A 1 206 ? -1.330 16.688 1.724 1.00 16.73 263 GLY A CA 1
ATOM 1664 C C . GLY A 1 206 ? -2.693 17.367 1.850 1.00 15.93 263 GLY A C 1
ATOM 1665 O O . GLY A 1 206 ? -3.332 17.728 0.852 1.00 16.36 263 GLY A O 1
ATOM 1666 N N . LEU A 1 207 ? -3.092 17.576 3.093 1.00 16.92 264 LEU A N 1
ATOM 1667 C CA . LEU A 1 207 ? -4.365 18.177 3.431 1.00 17.67 264 LEU A CA 1
ATOM 1668 C C . LEU A 1 207 ? -4.459 19.600 2.957 1.00 16.79 264 LEU A C 1
ATOM 1669 O O . LEU A 1 207 ? -3.510 20.379 3.155 1.00 17.29 264 LEU A O 1
ATOM 1674 N N . SER A 1 208 ? -5.586 19.979 2.353 1.00 16.43 265 SER A N 1
ATOM 1675 C CA . SER A 1 208 ? -5.872 21.326 1.891 1.00 17.36 265 SER A CA 1
ATOM 1676 C C . SER A 1 208 ? -6.380 22.224 3.013 1.00 16.91 265 SER A C 1
ATOM 1677 O O . SER A 1 208 ? -6.750 21.752 4.114 1.00 15.99 265 SER A O 1
ATOM 1680 N N . LEU A 1 209 ? -6.394 23.541 2.796 1.00 18.02 266 LEU A N 1
ATOM 1681 C CA . LEU A 1 209 ? -6.902 24.455 3.840 1.00 18.32 266 LEU A CA 1
ATOM 1682 C C . LEU A 1 209 ? -8.368 24.229 4.154 1.00 20.45 266 LEU A C 1
ATOM 1683 O O . LEU A 1 209 ? -8.785 24.305 5.334 1.00 20.76 266 LEU A O 1
ATOM 1688 N N . GLU A 1 210 ? -9.171 23.922 3.154 1.00 20.77 267 GLU A N 1
ATOM 1689 C CA . GLU A 1 210 ? -10.571 23.647 3.449 1.00 24.01 267 GLU A CA 1
ATOM 1690 C C . GLU A 1 210 ? -10.778 22.369 4.238 1.00 23.76 267 GLU A C 1
ATOM 1691 O O . GLU A 1 210 ? -11.635 22.307 5.118 1.00 22.10 267 GLU A O 1
ATOM 1697 N N . GLU A 1 211 ? -9.943 21.372 3.979 1.00 20.50 268 GLU A N 1
ATOM 1698 C CA . GLU A 1 211 ? -9.922 20.169 4.790 1.00 18.93 268 GLU A CA 1
ATOM 1699 C C . GLU A 1 211 ? -9.493 20.459 6.209 1.00 19.86 268 GLU A C 1
ATOM 1700 O O . GLU A 1 211 ? -10.041 19.915 7.125 1.00 19.21 268 GLU A O 1
ATOM 1706 N N . LEU A 1 212 ? -8.486 21.322 6.382 1.00 18.84 269 LEU A N 1
ATOM 1707 C CA A LEU A 1 212 ? -8.023 21.680 7.685 0.60 18.64 269 LEU A CA 1
ATOM 1708 C CA B LEU A 1 212 ? -8.024 21.718 7.689 0.40 20.78 269 LEU A CA 1
ATOM 1709 C C . LEU A 1 212 ? -9.127 22.385 8.486 1.00 21.80 269 LEU A C 1
ATOM 1710 O O . LEU A 1 212 ? -9.280 22.154 9.694 1.00 20.78 269 LEU A O 1
ATOM 1719 N N . LYS A 1 213 ? -9.891 23.237 7.816 1.00 23.01 270 LYS A N 1
ATOM 1720 C CA . LYS A 1 213 ? -10.940 23.952 8.468 1.00 27.24 270 LYS A CA 1
ATOM 1721 C C . LYS A 1 213 ? -12.038 22.999 9.010 1.00 27.31 270 LYS A C 1
ATOM 1722 O O . LYS A 1 213 ? -12.706 23.330 9.962 1.00 28.72 270 LYS A O 1
ATOM 1728 N N . ASN A 1 214 ? -12.163 21.811 8.468 1.00 23.97 271 ASN A N 1
ATOM 1729 C CA A ASN A 1 214 ? -13.119 20.848 8.942 0.70 25.97 271 ASN A CA 1
ATOM 1730 C CA B ASN A 1 214 ? -13.121 20.850 8.960 0.30 25.46 271 ASN A CA 1
ATOM 1731 C C . ASN A 1 214 ? -12.629 19.988 10.124 1.00 24.58 271 ASN A C 1
ATOM 1732 O O . ASN A 1 214 ? -13.400 19.251 10.717 1.00 24.81 271 ASN A O 1
ATOM 1741 N N . ILE A 1 215 ? -11.367 20.086 10.473 1.00 20.90 272 ILE A N 1
ATOM 1742 C CA . ILE A 1 215 ? -10.849 19.319 11.610 1.00 19.41 272 ILE A CA 1
ATOM 1743 C C . ILE A 1 215 ? -11.348 20.025 12.887 1.00 20.22 272 ILE A C 1
ATOM 1744 O O . ILE A 1 215 ? -11.287 21.231 12.958 1.00 20.25 272 ILE A O 1
ATOM 1749 N N . PRO A 1 216 ? -11.861 19.264 13.872 1.00 20.79 273 PRO A N 1
ATOM 1750 C CA . PRO A 1 216 ? -12.499 19.907 15.032 1.00 22.74 273 PRO A CA 1
ATOM 1751 C C . PRO A 1 216 ? -11.582 20.833 15.794 1.00 21.94 273 PRO A C 1
ATOM 1752 O O . PRO A 1 216 ? -12.061 21.921 16.219 1.00 19.57 273 PRO A O 1
ATOM 1756 N N . THR A 1 217 ? -10.327 20.430 16.000 1.00 18.35 274 THR A N 1
ATOM 1757 C CA . THR A 1 217 ? -9.388 21.276 16.724 1.00 18.89 274 THR A CA 1
ATOM 1758 C C . THR A 1 217 ? -8.084 21.358 15.980 1.00 17.43 274 THR A C 1
ATOM 1759 O O . THR A 1 217 ? -7.307 20.382 15.922 1.00 17.12 274 THR A O 1
ATOM 1763 N N . VAL A 1 218 ? -7.781 22.516 15.455 1.00 16.88 275 VAL A N 1
ATOM 1764 C CA . VAL A 1 218 ? -6.506 22.737 14.773 1.00 16.75 275 VAL A CA 1
ATOM 1765 C C . VAL A 1 218 ? -5.698 23.677 15.692 1.00 17.01 275 VAL A C 1
ATOM 1766 O O . VAL A 1 218 ? -6.159 24.785 16.044 1.00 15.72 275 VAL A O 1
ATOM 1770 N N . VAL A 1 219 ? -4.514 23.205 16.087 1.00 16.16 276 VAL A N 1
ATOM 1771 C CA . VAL A 1 219 ? -3.626 23.949 16.913 1.00 16.70 276 VAL A CA 1
ATOM 1772 C C . VAL A 1 219 ? -2.482 24.493 16.093 1.00 17.04 276 VAL A C 1
ATOM 1773 O O . VAL A 1 219 ? -1.868 23.723 15.342 1.00 16.71 276 VAL A O 1
ATOM 1777 N N . ALA A 1 220 ? -2.226 25.786 16.181 1.00 15.11 277 ALA A N 1
ATOM 1778 C CA . ALA A 1 220 ? -1.093 26.379 15.511 1.00 17.83 277 ALA A CA 1
ATOM 1779 C C . ALA A 1 220 ? -0.068 26.900 16.496 1.00 19.32 277 ALA A C 1
ATOM 1780 O O . ALA A 1 220 ? -0.392 27.532 17.590 1.00 17.80 277 ALA A O 1
ATOM 1782 N N . LEU A 1 221 ? 1.173 26.619 16.147 1.00 20.37 278 LEU A N 1
ATOM 1783 C CA . LEU A 1 221 ? 2.353 27.082 16.880 1.00 24.15 278 LEU A CA 1
ATOM 1784 C C . LEU A 1 221 ? 3.063 28.101 16.011 1.00 26.54 278 LEU A C 1
ATOM 1785 O O . LEU A 1 221 ? 3.413 27.753 14.892 1.00 31.40 278 LEU A O 1
ATOM 1790 N N . ALA A 1 222 ? 3.316 29.326 16.474 1.00 28.45 279 ALA A N 1
ATOM 1791 C CA . ALA A 1 222 ? 4.037 30.288 15.622 1.00 27.88 279 ALA A CA 1
ATOM 1792 C C . ALA A 1 222 ? 4.939 31.179 16.446 1.00 29.27 279 ALA A C 1
ATOM 1793 O O . ALA A 1 222 ? 4.606 31.549 17.560 1.00 26.42 279 ALA A O 1
ATOM 1795 N N . ASN A 1 223 ? 6.051 31.598 15.855 1.00 33.46 280 ASN A N 1
ATOM 1796 C CA . ASN A 1 223 ? 6.882 32.597 16.517 1.00 34.31 280 ASN A CA 1
ATOM 1797 C C . ASN A 1 223 ? 7.521 33.516 15.502 1.00 36.44 280 ASN A C 1
ATOM 1798 O O . ASN A 1 223 ? 7.809 33.088 14.362 1.00 39.64 280 ASN A O 1
ATOM 1803 N N . GLY A 1 224 ? 7.799 34.751 15.927 1.00 35.40 281 GLY A N 1
ATOM 1804 C CA . GLY A 1 224 ? 8.560 35.677 15.109 1.00 35.04 281 GLY A CA 1
ATOM 1805 C C . GLY A 1 224 ? 7.662 36.689 14.473 1.00 35.73 281 GLY A C 1
ATOM 1806 O O . GLY A 1 224 ? 6.666 36.384 13.814 1.00 31.86 281 GLY A O 1
ATOM 1807 N N . LEU A 1 225 ? 8.021 37.939 14.655 1.00 36.90 282 LEU A N 1
ATOM 1808 C CA . LEU A 1 225 ? 7.099 39.005 14.310 1.00 40.66 282 LEU A CA 1
ATOM 1809 C C . LEU A 1 225 ? 6.881 39.123 12.778 1.00 40.13 282 LEU A C 1
ATOM 1810 O O . LEU A 1 225 ? 5.808 39.540 12.347 1.00 39.78 282 LEU A O 1
ATOM 1815 N N . GLN A 1 226 ? 7.841 38.667 11.959 1.00 40.13 283 GLN A N 1
ATOM 1816 C CA A GLN A 1 226 ? 7.675 38.584 10.501 0.70 41.23 283 GLN A CA 1
ATOM 1817 C CA B GLN A 1 226 ? 7.629 38.654 10.513 0.30 40.49 283 GLN A CA 1
ATOM 1818 C C . GLN A 1 226 ? 6.473 37.715 10.106 1.00 40.10 283 GLN A C 1
ATOM 1819 O O . GLN A 1 226 ? 5.974 37.793 8.983 1.00 43.12 283 GLN A O 1
ATOM 1830 N N . LYS A 1 227 ? 6.021 36.826 10.997 1.00 33.31 284 LYS A N 1
ATOM 1831 C CA . LYS A 1 227 ? 4.845 35.998 10.660 1.00 32.74 284 LYS A CA 1
ATOM 1832 C C . LYS A 1 227 ? 3.477 36.598 11.052 1.00 30.12 284 LYS A C 1
ATOM 1833 O O . LYS A 1 227 ? 2.453 35.965 10.864 1.00 28.38 284 LYS A O 1
ATOM 1839 N N . LYS A 1 228 ? 3.450 37.824 11.560 1.00 30.61 285 LYS A N 1
ATOM 1840 C CA . LYS A 1 228 ? 2.198 38.456 11.959 1.00 30.40 285 LYS A CA 1
ATOM 1841 C C . LYS A 1 228 ? 1.136 38.461 10.898 1.00 29.59 285 LYS A C 1
ATOM 1842 O O . LYS A 1 228 ? -0.007 38.042 11.137 1.00 30.21 285 LYS A O 1
ATOM 1848 N N . GLU A 1 229 ? 1.475 38.954 9.706 1.00 28.25 286 GLU A N 1
ATOM 1849 C CA . GLU A 1 229 ? 0.500 39.021 8.643 1.00 28.70 286 GLU A CA 1
ATOM 1850 C C . GLU A 1 229 ? -0.077 37.641 8.306 1.00 26.30 286 GLU A C 1
ATOM 1851 O O . GLU A 1 229 ? -1.304 37.455 8.160 1.00 26.75 286 GLU A O 1
ATOM 1857 N N . ALA A 1 230 ? 0.799 36.658 8.186 1.00 25.31 287 ALA A N 1
ATOM 1858 C CA . ALA A 1 230 ? 0.371 35.285 7.898 1.00 22.58 287 ALA A CA 1
ATOM 1859 C C . ALA A 1 230 ? -0.546 34.747 8.986 1.00 22.10 287 ALA A C 1
ATOM 1860 O O . ALA A 1 230 ? -1.563 34.156 8.729 1.00 20.90 287 ALA A O 1
ATOM 1862 N N . LEU A 1 231 ? -0.136 34.929 10.220 1.00 21.53 288 LEU A N 1
ATOM 1863 C CA . LEU A 1 231 ? -0.936 34.433 11.359 1.00 22.54 288 LEU A CA 1
ATOM 1864 C C . LEU A 1 231 ? -2.288 35.090 11.500 1.00 22.60 288 LEU A C 1
ATOM 1865 O O . LEU A 1 231 ? -3.372 34.439 11.710 1.00 21.21 288 LEU A O 1
ATOM 1870 N N . VAL A 1 232 ? -2.259 36.400 11.356 1.00 25.95 289 VAL A N 1
ATOM 1871 C CA . VAL A 1 232 ? -3.498 37.160 11.443 1.00 28.11 289 VAL A CA 1
ATOM 1872 C C . VAL A 1 232 ? -4.483 36.782 10.375 1.00 26.31 289 VAL A C 1
ATOM 1873 O O . VAL A 1 232 ? -5.674 36.574 10.654 1.00 27.54 289 VAL A O 1
ATOM 1877 N N . ALA A 1 233 ? -4.011 36.589 9.151 1.00 26.21 290 ALA A N 1
ATOM 1878 C CA . ALA A 1 233 ? -4.902 36.142 8.118 1.00 26.22 290 ALA A CA 1
ATOM 1879 C C . ALA A 1 233 ? -5.476 34.757 8.402 1.00 24.71 290 ALA A C 1
ATOM 1880 O O . ALA A 1 233 ? -6.669 34.486 8.148 1.00 23.77 290 ALA A O 1
ATOM 1882 N N . ALA A 1 234 ? -4.636 33.844 8.880 1.00 22.37 291 ALA A N 1
ATOM 1883 C CA . ALA A 1 234 ? -5.123 32.531 9.178 1.00 22.66 291 ALA A CA 1
ATOM 1884 C C . ALA A 1 234 ? -6.191 32.522 10.277 1.00 21.29 291 ALA A C 1
ATOM 1885 O O . ALA A 1 234 ? -7.182 31.767 10.212 1.00 21.72 291 ALA A O 1
ATOM 1887 N N . LEU A 1 235 ? -5.937 33.301 11.290 1.00 22.28 292 LEU A N 1
ATOM 1888 C CA . LEU A 1 235 ? -6.828 33.418 12.455 1.00 24.91 292 LEU A CA 1
ATOM 1889 C C . LEU A 1 235 ? -8.157 34.032 12.058 1.00 28.08 292 LEU A C 1
ATOM 1890 O O . LEU A 1 235 ? -9.197 33.483 12.405 1.00 26.33 292 LEU A O 1
ATOM 1895 N N . ASN A 1 236 ? -8.107 35.090 11.249 1.00 29.98 293 ASN A N 1
ATOM 1896 C CA . ASN A 1 236 ? -9.351 35.731 10.722 1.00 34.42 293 ASN A CA 1
ATOM 1897 C C . ASN A 1 236 ? -10.226 34.823 9.855 1.00 35.00 293 ASN A C 1
ATOM 1898 O O . ASN A 1 236 ? -11.471 34.922 9.904 1.00 33.28 293 ASN A O 1
ATOM 1903 N N . ALA A 1 237 ? -9.586 33.919 9.109 1.00 26.64 294 ALA A N 1
ATOM 1904 C CA . ALA A 1 237 ? -10.274 32.959 8.280 1.00 28.92 294 ALA A CA 1
ATOM 1905 C C . ALA A 1 237 ? -10.812 31.759 9.036 1.00 29.93 294 ALA A C 1
ATOM 1906 O O . ALA A 1 237 ? -11.418 30.878 8.437 1.00 29.45 294 ALA A O 1
ATOM 1908 N N . GLY A 1 238 ? -10.556 31.668 10.338 1.00 29.93 295 GLY A N 1
ATOM 1909 C CA . GLY A 1 238 ? -11.067 30.560 11.109 1.00 29.87 295 GLY A CA 1
ATOM 1910 C C . GLY A 1 238 ? -10.373 29.251 10.829 1.00 28.39 295 GLY A C 1
ATOM 1911 O O . GLY A 1 238 ? -10.965 28.187 10.962 1.00 29.89 295 GLY A O 1
ATOM 1912 N N . LEU A 1 239 ? -9.131 29.296 10.395 1.00 25.64 296 LEU A N 1
ATOM 1913 C CA . LEU A 1 239 ? -8.427 28.037 10.110 1.00 25.85 296 LEU A CA 1
ATOM 1914 C C . LEU A 1 239 ? -7.910 27.367 11.401 1.00 25.86 296 LEU A C 1
ATOM 1915 O O . LEU A 1 239 ? -7.520 26.206 11.360 1.00 26.87 296 LEU A O 1
ATOM 1920 N N . ILE A 1 240 ? -7.856 28.137 12.490 1.00 24.29 297 ILE A N 1
ATOM 1921 C CA . ILE A 1 240 ? -7.138 27.773 13.708 1.00 23.19 297 ILE A CA 1
ATOM 1922 C C . ILE A 1 240 ? -8.081 27.917 14.874 1.00 26.41 297 ILE A C 1
ATOM 1923 O O . ILE A 1 240 ? -8.755 28.925 15.046 1.00 28.77 297 ILE A O 1
ATOM 1928 N N . ASP A 1 241 ? -8.024 26.943 15.750 1.00 23.42 298 ASP A N 1
ATOM 1929 C CA . ASP A 1 241 ? -8.851 26.888 16.975 1.00 25.31 298 ASP A CA 1
ATOM 1930 C C . ASP A 1 241 ? -8.088 27.205 18.252 1.00 22.16 298 ASP A C 1
ATOM 1931 O O . ASP A 1 241 ? -8.656 27.779 19.195 1.00 23.56 298 ASP A O 1
ATOM 1936 N N . VAL A 1 242 ? -6.809 26.849 18.290 1.00 20.12 299 VAL A N 1
ATOM 1937 C CA . VAL A 1 242 ? -6.009 26.984 19.476 1.00 19.46 299 VAL A CA 1
ATOM 1938 C C . VAL A 1 242 ? -4.656 27.507 18.973 1.00 20.06 299 VAL A C 1
ATOM 1939 O O . VAL A 1 242 ? -4.038 26.959 17.984 1.00 17.76 299 VAL A O 1
ATOM 1943 N N . ILE A 1 243 ? -4.187 28.544 19.593 1.00 20.18 300 ILE A N 1
ATOM 1944 C CA A ILE A 1 243 ? -2.839 29.041 19.309 0.70 22.67 300 ILE A CA 1
ATOM 1945 C CA B ILE A 1 243 ? -2.879 29.083 19.293 0.30 21.64 300 ILE A CA 1
ATOM 1946 C C . ILE A 1 243 ? -1.961 28.966 20.500 1.00 22.29 300 ILE A C 1
ATOM 1947 O O . ILE A 1 243 ? -2.426 29.168 21.673 1.00 23.91 300 ILE A O 1
ATOM 1956 N N . VAL A 1 244 ? -0.697 28.651 20.257 1.00 21.93 301 VAL A N 1
ATOM 1957 C CA . VAL A 1 244 ? 0.340 28.664 21.260 1.00 22.31 301 VAL A CA 1
ATOM 1958 C C . VAL A 1 244 ? 1.358 29.655 20.729 1.00 24.06 301 VAL A C 1
ATOM 1959 O O . VAL A 1 244 ? 1.966 29.432 19.657 1.00 21.51 301 VAL A O 1
ATOM 1963 N N . ILE A 1 245 ? 1.479 30.778 21.436 1.00 23.37 302 ILE A N 1
ATOM 1964 C CA . ILE A 1 245 ? 2.377 31.859 21.066 1.00 23.43 302 ILE A CA 1
ATOM 1965 C C . ILE A 1 245 ? 2.974 32.545 22.271 1.00 23.87 302 ILE A C 1
ATOM 1966 O O . ILE A 1 245 ? 2.523 32.339 23.403 1.00 24.12 302 ILE A O 1
ATOM 1971 N N . THR A 1 246 ? 3.972 33.368 22.007 1.00 24.81 303 THR A N 1
ATOM 1972 C CA . THR A 1 246 ? 4.671 34.092 23.030 1.00 25.62 303 THR A CA 1
ATOM 1973 C C . THR A 1 246 ? 3.866 35.328 23.394 1.00 25.85 303 THR A C 1
ATOM 1974 O O . THR A 1 246 ? 3.012 35.789 22.645 1.00 23.83 303 THR A O 1
ATOM 1978 N N . ASP A 1 247 ? 4.154 35.887 24.533 1.00 28.80 304 ASP A N 1
ATOM 1979 C CA . ASP A 1 247 ? 3.475 37.153 24.903 1.00 31.00 304 ASP A CA 1
ATOM 1980 C C . ASP A 1 247 ? 3.882 38.320 24.030 1.00 31.94 304 ASP A C 1
ATOM 1981 O O . ASP A 1 247 ? 3.071 39.226 23.769 1.00 33.12 304 ASP A O 1
ATOM 1986 N N . ARG A 1 248 ? 5.129 38.303 23.565 1.00 33.72 305 ARG A N 1
ATOM 1987 C CA A ARG A 1 248 ? 5.611 39.299 22.590 0.60 34.07 305 ARG A CA 1
ATOM 1988 C CA B ARG A 1 248 ? 5.609 39.299 22.578 0.40 34.43 305 ARG A CA 1
ATOM 1989 C C . ARG A 1 248 ? 4.795 39.263 21.274 1.00 33.46 305 ARG A C 1
ATOM 1990 O O . ARG A 1 248 ? 4.394 40.309 20.747 1.00 32.20 305 ARG A O 1
ATOM 2013 N N . ALA A 1 250 ? 1.802 37.888 21.020 1.00 29.61 307 ALA A N 1
ATOM 2014 C CA . ALA A 1 250 ? 0.433 38.260 21.378 1.00 29.43 307 ALA A CA 1
ATOM 2015 C C . ALA A 1 250 ? 0.225 39.799 21.388 1.00 32.72 307 ALA A C 1
ATOM 2016 O O . ALA A 1 250 ? -0.792 40.297 20.880 1.00 32.74 307 ALA A O 1
ATOM 2018 N N . GLU A 1 251 ? 1.180 40.537 21.928 1.00 35.42 308 GLU A N 1
ATOM 2019 C CA . GLU A 1 251 ? 1.052 41.999 22.024 1.00 39.24 308 GLU A CA 1
ATOM 2020 C C . GLU A 1 251 ? 0.980 42.605 20.645 1.00 41.39 308 GLU A C 1
ATOM 2021 O O . GLU A 1 251 ? 0.194 43.523 20.383 1.00 40.67 308 GLU A O 1
ATOM 2027 N N . TYR A 1 252 ? 1.790 42.050 19.763 1.00 39.55 309 TYR A N 1
ATOM 2028 C CA . TYR A 1 252 ? 1.951 42.536 18.440 1.00 42.93 309 TYR A CA 1
ATOM 2029 C C . TYR A 1 252 ? 0.727 42.242 17.588 1.00 41.83 309 T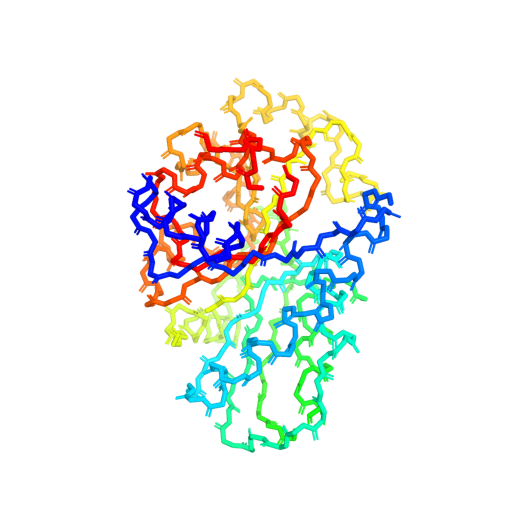YR A C 1
ATOM 2030 O O . TYR A 1 252 ? 0.419 43.007 16.690 1.00 43.69 309 TYR A O 1
ATOM 2039 N N . ILE A 1 253 ? 0.047 41.125 17.821 1.00 38.61 310 ILE A N 1
ATOM 2040 C CA . ILE A 1 253 ? -1.134 40.829 17.029 1.00 38.38 310 ILE A CA 1
ATOM 2041 C C . ILE A 1 253 ? -2.439 41.306 17.664 1.00 40.33 310 ILE A C 1
ATOM 2042 O O . ILE A 1 253 ? -3.468 41.258 17.014 1.00 42.71 310 ILE A O 1
ATOM 2047 N N . LEU A 1 254 ? -2.418 41.772 18.900 1.00 43.61 311 LEU A N 1
ATOM 2048 C CA . LEU A 1 254 ? -3.662 42.247 19.517 1.00 47.69 311 LEU A CA 1
ATOM 2049 C C . LEU A 1 254 ? -4.012 43.633 18.998 1.00 52.16 311 LEU A C 1
ATOM 2050 O O . LEU A 1 254 ? -5.121 43.851 18.494 1.00 54.65 311 LEU A O 1
#